Protein 6HXT (pdb70)

Structure (mmCIF, N/CA/C/O backbone):
data_6HXT
#
_entry.id   6HXT
#
_cell.length_a   36.877
_cell.length_b   68.222
_cell.length_c   180.728
_cell.angle_alpha   90.00
_cell.angle_beta   90.00
_cell.angle_gamma   90.00
#
_symmetry.space_group_name_H-M   'P 2 21 21'
#
loop_
_entity.id
_entity.type
_entity.pdbx_description
1 polymer 'Coiled-coil domain-containing protein 61'
2 water water
#
loop_
_atom_site.group_PDB
_atom_site.id
_atom_site.type_symbol
_atom_site.label_atom_id
_atom_site.label_alt_id
_atom_site.label_comp_id
_atom_site.label_asym_id
_atom_site.label_entity_id
_atom_site.label_seq_id
_atom_site.pdbx_PDB_ins_code
_atom_site.Cartn_x
_atom_site.Cartn_y
_atom_site.Cartn_z
_atom_site.occupancy
_atom_site.B_iso_or_equiv
_atom_site.auth_seq_id
_atom_site.auth_comp_id
_atom_site.auth_asym_id
_atom_site.auth_atom_id
_atom_site.pdbx_PDB_model_num
ATOM 1 N N . GLY A 1 8 ? 5.224 28.406 89.932 1.00 112.00 6 GLY A N 1
ATOM 2 C CA . GLY A 1 8 ? 5.007 27.491 88.826 1.00 112.20 6 GLY A CA 1
ATOM 3 C C . GLY A 1 8 ? 6.290 26.866 88.315 1.00 103.35 6 GLY A C 1
ATOM 4 O O . GLY A 1 8 ? 7.382 27.329 88.639 1.00 115.28 6 GLY A O 1
ATOM 5 N N . LEU A 1 9 ? 6.161 25.806 87.519 1.00 82.04 7 LEU A N 1
ATOM 6 C CA . LEU A 1 9 ? 7.301 25.107 86.943 1.00 69.19 7 LEU A CA 1
ATOM 7 C C . LEU A 1 9 ? 7.244 25.194 85.425 1.00 67.07 7 LEU A C 1
ATOM 8 O O . LEU A 1 9 ? 6.176 25.029 84.825 1.00 64.23 7 LEU A O 1
ATOM 13 N N . GLN A 1 10 ? 8.394 25.464 84.807 1.00 64.77 8 GLN A N 1
ATOM 14 C CA . GLN A 1 10 ? 8.482 25.615 83.359 1.00 63.67 8 GLN A CA 1
ATOM 15 C C . GLN A 1 10 ? 9.752 24.935 82.874 1.00 66.78 8 GLN A C 1
ATOM 16 O O . GLN A 1 10 ? 10.852 25.294 83.307 1.00 69.20 8 GLN A O 1
ATOM 18 N N . VAL A 1 11 ? 9.602 23.959 81.978 1.00 62.23 9 VAL A N 1
ATOM 19 C CA . VAL A 1 11 ? 10.727 23.192 81.456 1.00 62.91 9 VAL A CA 1
ATOM 20 C C . VAL A 1 11 ? 10.551 23.028 79.953 1.00 64.71 9 VAL A C 1
ATOM 21 O O . VAL A 1 11 ? 9.433 23.055 79.432 1.00 64.92 9 VAL A O 1
ATOM 25 N N . ASP A 1 12 ? 11.671 22.873 79.254 1.00 66.08 10 ASP A N 1
ATOM 26 C CA . ASP A 1 12 ? 11.666 22.469 77.855 1.00 62.75 10 ASP A CA 1
ATOM 27 C C . ASP A 1 12 ? 11.714 20.949 77.765 1.00 61.42 10 ASP A C 1
ATOM 28 O O . ASP A 1 12 ? 12.555 20.309 78.406 1.00 63.47 10 ASP A O 1
ATOM 33 N N . TYR A 1 13 ? 10.816 20.377 76.964 1.00 57.95 11 TYR A N 1
ATOM 34 C CA . TYR A 1 13 ? 10.670 18.932 76.870 1.00 56.50 11 TYR A CA 1
ATOM 35 C C . TYR A 1 13 ? 10.483 18.545 75.410 1.00 54.02 11 TYR A C 1
ATOM 36 O O . TYR A 1 13 ? 9.733 19.198 74.678 1.00 57.83 11 TYR A O 1
ATOM 45 N N . VAL A 1 14 ? 11.176 17.489 74.991 1.00 50.39 12 VAL A N 1
ATOM 46 C CA . VAL A 1 14 ? 11.217 17.068 73.594 1.00 52.51 12 VAL A CA 1
ATOM 47 C C . VAL A 1 14 ? 10.181 15.974 73.369 1.00 54.75 12 VAL A C 1
ATOM 48 O O . VAL A 1 14 ? 10.249 14.904 73.987 1.00 54.34 12 VAL A O 1
ATOM 52 N N . PHE A 1 15 ? 9.222 16.240 72.483 1.00 52.42 13 PHE A N 1
ATOM 53 C CA . PHE A 1 15 ? 8.203 15.272 72.088 1.00 52.42 13 PHE A CA 1
ATOM 54 C C . PHE A 1 15 ? 8.396 14.953 70.611 1.00 56.84 13 PHE A C 1
ATOM 55 O O . PHE A 1 15 ? 8.152 15.808 69.751 1.00 57.27 13 PHE A O 1
ATOM 63 N N . ARG A 1 16 ? 8.809 13.719 70.322 1.00 55.23 14 ARG A N 1
ATOM 64 C CA . ARG A 1 16 ? 9.050 13.255 68.955 1.00 50.71 14 ARG A CA 1
ATOM 65 C C . ARG A 1 16 ? 9.989 14.195 68.198 1.00 54.54 14 ARG A C 1
ATOM 66 O O . ARG A 1 16 ? 9.735 14.592 67.058 1.00 57.39 14 ARG A O 1
ATOM 74 N N . GLY A 1 17 ? 11.096 14.553 68.852 1.00 55.49 15 GLY A N 1
ATOM 75 C CA . GLY A 1 17 ? 12.133 15.352 68.239 1.00 55.83 15 GLY A CA 1
ATOM 76 C C . GLY A 1 17 ? 11.971 16.850 68.387 1.00 56.35 15 GLY A C 1
ATOM 77 O O . GLY A 1 17 ? 12.939 17.587 68.171 1.00 60.14 15 GLY A O 1
ATOM 78 N N . VAL A 1 18 ? 10.780 17.320 68.745 1.00 54.57 16 VAL A N 1
ATOM 79 C CA . VAL A 1 18 ? 10.467 18.743 68.794 1.00 60.40 16 VAL A CA 1
ATOM 80 C C . VAL A 1 18 ? 10.480 19.208 70.242 1.00 65.19 16 VAL A C 1
ATOM 81 O O . VAL A 1 18 ? 9.710 18.709 71.072 1.00 66.52 16 VAL A O 1
ATOM 85 N N . GLU A 1 19 ? 11.356 20.163 70.546 1.00 67.59 17 GLU A N 1
ATOM 86 C CA . GLU A 1 19 ? 11.391 20.747 71.879 1.00 63.28 17 GLU A CA 1
ATOM 87 C C . GLU A 1 19 ? 10.141 21.583 72.111 1.00 58.34 17 GLU A C 1
ATOM 88 O O . GLU A 1 19 ? 9.815 22.469 71.315 1.00 58.95 17 GLU A O 1
ATOM 94 N N . HIS A 1 20 ? 9.430 21.289 73.194 1.00 52.21 18 HIS A N 1
ATOM 95 C CA . HIS A 1 20 ? 8.246 22.037 73.578 1.00 54.97 18 HIS A CA 1
ATOM 96 C C . HIS A 1 20 ? 8.490 22.743 74.905 1.00 54.75 18 HIS A C 1
ATOM 97 O O . HIS A 1 20 ? 9.305 22.311 75.722 1.00 56.90 18 HIS A O 1
ATOM 104 N N . ALA A 1 21 ? 7.755 23.829 75.120 1.00 54.32 19 ALA A N 1
ATOM 105 C CA . ALA A 1 21 ? 7.706 24.491 76.416 1.00 59.60 19 ALA A CA 1
ATOM 106 C C . ALA A 1 21 ? 6.497 23.980 77.184 1.00 65.22 19 ALA A C 1
ATOM 107 O O . ALA A 1 21 ? 5.368 24.053 76.690 1.00 68.97 19 ALA A O 1
ATOM 109 N N . VAL A 1 22 ? 6.735 23.468 78.389 1.00 61.69 20 VAL A N 1
ATOM 110 C CA . VAL A 1 22 ? 5.678 22.918 79.228 1.00 59.18 20 VAL A CA 1
ATOM 111 C C . VAL A 1 22 ? 5.607 23.727 80.516 1.00 62.24 20 VAL A C 1
ATOM 112 O O . VAL A 1 22 ? 6.640 24.024 81.127 1.00 60.15 20 VAL A O 1
ATOM 116 N N . ARG A 1 23 ? 4.388 24.097 80.909 1.00 62.53 21 ARG A N 1
ATOM 117 C CA . ARG A 1 23 ? 4.126 24.814 82.150 1.00 62.28 21 ARG A CA 1
ATOM 118 C C . ARG A 1 23 ? 3.102 24.033 82.961 1.00 65.68 21 ARG A C 1
ATOM 119 O O . ARG A 1 23 ? 2.039 23.681 82.441 1.00 66.52 21 ARG A O 1
ATOM 127 N N . VAL A 1 24 ? 3.411 23.773 84.228 1.00 62.80 22 VAL A N 1
ATOM 128 C CA . VAL A 1 24 ? 2.475 23.130 85.142 1.00 62.02 22 VAL A CA 1
ATOM 129 C C . VAL A 1 24 ? 2.199 24.060 86.312 1.00 65.60 22 VAL A C 1
ATOM 130 O O . VAL A 1 24 ? 3.109 24.720 86.827 1.00 62.04 22 VAL A O 1
ATOM 142 N N . VAL A 1 26 ? 0.024 23.826 89.971 1.00 68.91 24 VAL A N 1
ATOM 143 C CA . VAL A 1 26 ? -0.783 23.132 90.965 1.00 68.69 24 VAL A CA 1
ATOM 144 C C . VAL A 1 26 ? -1.121 24.135 92.058 1.00 74.91 24 VAL A C 1
ATOM 145 O O . VAL A 1 26 ? -0.226 24.645 92.744 1.00 78.33 24 VAL A O 1
ATOM 149 N N . SER A 1 27 ? -2.410 24.421 92.213 1.00 77.85 25 SER A N 1
ATOM 150 C CA . SER A 1 27 ? -2.891 25.388 93.195 1.00 83.56 25 SER A CA 1
ATOM 151 C C . SER A 1 27 ? -4.100 24.779 93.890 1.00 86.28 25 SER A C 1
ATOM 152 O O . SER A 1 27 ? -5.157 24.621 93.273 1.00 86.68 25 SER A O 1
ATOM 155 N N . GLY A 1 28 ? -3.956 24.463 95.168 1.00 84.94 26 GLY A N 1
ATOM 156 C CA . GLY A 1 28 ? -5.027 23.784 95.877 1.00 86.79 26 GLY A CA 1
ATOM 157 C C . GLY A 1 28 ? -5.271 22.403 95.299 1.00 85.30 26 GLY A C 1
ATOM 158 O O . GLY A 1 28 ? -4.398 21.528 95.337 1.00 84.97 26 GLY A O 1
ATOM 159 N N . GLN A 1 29 ? -6.469 22.190 94.749 1.00 89.58 27 GLN A N 1
ATOM 160 C CA . GLN A 1 29 ? -6.865 20.892 94.214 1.00 86.53 27 GLN A CA 1
ATOM 161 C C . GLN A 1 29 ? -7.121 20.936 92.708 1.00 86.40 27 GLN A C 1
ATOM 162 O O . GLN A 1 29 ? -7.968 20.196 92.199 1.00 91.79 27 GLN A O 1
ATOM 164 N N . VAL A 1 30 ? -6.413 21.798 91.978 1.00 79.39 28 VAL A N 1
ATOM 165 C CA . VAL A 1 30 ? -6.576 21.911 90.532 1.00 78.95 28 VAL A CA 1
ATOM 166 C C . VAL A 1 30 ? -5.202 21.919 89.872 1.00 77.08 28 VAL A C 1
ATOM 167 O O . VAL A 1 30 ? -4.264 22.554 90.368 1.00 79.47 28 VAL A O 1
ATOM 171 N N . 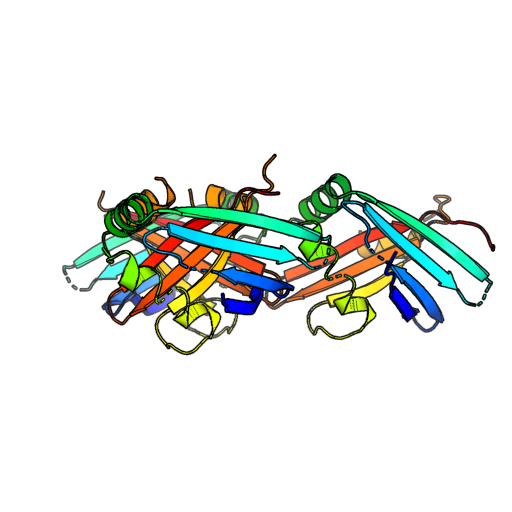LEU A 1 31 ? -5.084 21.206 88.756 1.00 69.29 29 LEU A N 1
ATOM 172 C CA . LEU A 1 31 ? -3.844 21.107 87.999 1.00 68.00 29 LEU A CA 1
ATOM 173 C C . LEU A 1 31 ? -4.004 21.794 86.650 1.00 66.82 29 LEU A C 1
ATOM 174 O O . LEU A 1 31 ? -4.892 21.450 85.870 1.00 65.68 29 LEU A O 1
ATOM 179 N N . GLU A 1 32 ? -3.121 22.737 86.370 1.00 67.45 30 GLU A N 1
ATOM 180 C CA . GLU A 1 32 ? -3.097 23.480 85.120 1.00 68.84 30 GLU A CA 1
ATOM 181 C C . GLU A 1 32 ? -1.871 23.065 84.318 1.00 61.03 30 GLU A C 1
ATOM 182 O O . GLU A 1 32 ? -0.784 22.881 84.872 1.00 56.15 30 GLU A O 1
ATOM 188 N N . LEU A 1 33 ? -2.102 22.777 83.041 1.00 63.97 31 LEU A N 1
ATOM 189 C CA . LEU A 1 33 ? -0.999 22.322 82.166 1.00 62.67 31 LEU A CA 1
ATOM 190 C C . LEU A 1 33 ? -1.033 23.056 80.829 1.00 64.78 31 LEU A C 1
ATOM 191 O O . LEU A 1 33 ? -2.113 23.227 80.274 1.00 65.88 31 LEU A O 1
ATOM 196 N N . GLU A 1 34 ? 0.140 23.439 80.342 1.00 64.76 32 GLU A N 1
ATOM 197 C CA . GLU A 1 34 ? 0.269 24.097 79.049 1.00 61.71 32 GLU A CA 1
ATOM 198 C C . GLU A 1 34 ? 1.464 23.543 78.286 1.00 66.23 32 GLU A C 1
ATOM 199 O O . GLU A 1 34 ? 2.575 23.495 78.823 1.00 66.98 32 GLU A O 1
ATOM 201 N N . VAL A 1 35 ? 1.235 23.155 77.031 1.00 61.40 33 VAL A N 1
ATOM 202 C CA . VAL A 1 35 ? 2.291 22.735 76.116 1.00 57.95 33 VAL A CA 1
ATOM 203 C C . VAL A 1 35 ? 2.312 23.708 74.946 1.00 61.41 33 VAL A C 1
ATOM 204 O O . VAL A 1 35 ? 1.261 24.008 74.367 1.00 60.91 33 VAL A O 1
ATOM 208 N N . GLU A 1 36 ? 3.501 24.194 74.593 1.00 66.80 34 GLU A N 1
ATOM 209 C CA . GLU A 1 36 ? 3.616 25.213 73.557 1.00 74.43 34 GLU A CA 1
ATOM 210 C C . GLU A 1 36 ? 4.750 24.899 72.593 1.00 70.33 34 GLU A C 1
ATOM 211 O O . GLU A 1 36 ? 5.868 24.601 73.022 1.00 69.67 34 GLU A O 1
ATOM 217 N N . ASP A 1 37 ? 4.452 24.950 71.295 1.00 67.30 35 ASP A N 1
ATOM 218 C CA . ASP A 1 37 ? 5.476 24.934 70.254 1.00 69.27 35 ASP A CA 1
ATOM 219 C C . ASP A 1 37 ? 5.811 26.387 69.930 1.00 70.63 35 ASP A C 1
ATOM 220 O O . ASP A 1 37 ? 5.009 27.092 69.310 1.00 72.47 35 ASP A O 1
ATOM 225 N N . ARG A 1 38 ? 6.997 26.832 70.351 1.00 71.14 36 ARG A N 1
ATOM 226 C CA . ARG A 1 38 ? 7.370 28.236 70.203 1.00 76.81 36 ARG A CA 1
ATOM 227 C C . ARG A 1 38 ? 7.503 28.657 68.743 1.00 76.85 36 ARG A C 1
ATOM 228 O O . ARG A 1 38 ? 7.232 29.817 68.411 1.00 76.79 36 ARG A O 1
ATOM 244 N N . THR A 1 40 ? 5.739 27.804 66.082 1.00 76.30 38 THR A N 1
ATOM 245 C CA . THR A 1 40 ? 4.441 28.061 65.474 1.00 76.24 38 THR A CA 1
ATOM 246 C C . THR A 1 40 ? 3.469 28.765 66.411 1.00 72.39 38 THR A C 1
ATOM 247 O O . THR A 1 40 ? 2.343 29.063 65.998 1.00 76.11 38 THR A O 1
ATOM 251 N N . ALA A 1 41 ? 3.864 29.013 67.663 1.00 69.89 39 ALA A N 1
ATOM 252 C CA . ALA A 1 41 ? 3.017 29.623 68.689 1.00 71.81 39 ALA A CA 1
ATOM 253 C C . ALA A 1 41 ? 1.792 28.774 69.013 1.00 70.95 39 ALA A C 1
ATOM 254 O O . ALA A 1 41 ? 0.835 29.265 69.622 1.00 76.11 39 ALA A O 1
ATOM 256 N N . ASP A 1 42 ? 1.799 27.501 68.625 1.00 63.92 40 ASP A N 1
ATOM 257 C CA . ASP A 1 42 ? 0.707 26.609 68.987 1.00 68.29 40 ASP A CA 1
ATOM 258 C C . ASP A 1 42 ? 0.743 26.325 70.482 1.00 64.40 40 ASP A C 1
ATOM 259 O O . ASP A 1 42 ? 1.806 26.076 71.056 1.00 56.80 40 ASP A O 1
ATOM 264 N N . GLN A 1 43 ? -0.425 26.372 71.117 1.00 63.76 41 GLN A N 1
ATOM 265 C CA . GLN A 1 43 ? -0.546 26.077 72.536 1.00 62.92 41 GLN A CA 1
ATOM 266 C C . GLN A 1 43 ? -1.690 25.105 72.766 1.00 63.21 41 GLN A C 1
ATOM 267 O O . GLN A 1 43 ? -2.748 25.218 72.140 1.00 66.23 41 GLN A O 1
ATOM 273 N N . TRP A 1 44 ? -1.460 24.141 73.652 1.00 58.78 42 TRP A N 1
ATOM 274 C CA . TRP A 1 44 ? -2.487 23.223 74.122 1.00 59.45 42 TRP A CA 1
ATOM 275 C C . TRP A 1 44 ? -2.563 23.328 75.638 1.00 62.78 42 TRP A C 1
ATOM 276 O O . TRP A 1 44 ? -1.542 23.203 76.323 1.00 60.72 42 TRP A O 1
ATOM 287 N N . ARG A 1 45 ? -3.751 23.608 76.151 1.00 67.27 43 ARG A N 1
ATOM 288 C CA . ARG A 1 45 ? -3.874 23.842 77.603 1.00 73.67 43 ARG A CA 1
ATOM 289 C C . ARG A 1 45 ? -5.001 22.994 78.180 1.00 73.01 43 ARG A C 1
ATOM 290 O O . ARG A 1 45 ? -6.012 22.839 77.520 1.00 73.72 43 ARG A O 1
ATOM 298 N N . GLY A 1 46 ? -4.788 22.466 79.380 1.00 70.86 44 GLY A N 1
ATOM 299 C CA . GLY A 1 46 ? -5.752 21.658 80.101 1.00 71.06 44 GLY A CA 1
ATOM 300 C C . GLY A 1 46 ? -5.885 22.035 81.564 1.00 76.81 44 GLY A C 1
ATOM 301 O O . GLY A 1 46 ? -4.896 22.406 82.205 1.00 72.76 44 GLY A O 1
ATOM 302 N N . GLU A 1 47 ? -7.100 21.950 82.105 1.00 77.83 45 GLU A N 1
ATOM 303 C CA . GLU A 1 47 ? -7.365 22.211 83.515 1.00 74.87 45 GLU A CA 1
ATOM 304 C C . GLU A 1 47 ? -8.041 20.992 84.124 1.00 71.44 45 GLU A C 1
ATOM 305 O O . GLU A 1 47 ? -9.070 20.532 83.616 1.00 73.39 45 GLU A O 1
ATOM 311 N N . PHE A 1 48 ? -7.467 20.471 85.209 1.00 71.89 46 PHE A N 1
ATOM 312 C CA . PHE A 1 48 ? -7.946 19.234 85.812 1.00 70.84 46 PHE A CA 1
ATOM 313 C C . PHE A 1 48 ? -8.007 19.395 87.323 1.00 71.39 46 PHE A C 1
ATOM 314 O O . PHE A 1 48 ? -7.022 19.800 87.946 1.00 70.79 46 PHE A O 1
ATOM 322 N N . ASP A 1 49 ? -9.157 19.071 87.907 1.00 73.92 47 ASP A N 1
ATOM 323 C CA . ASP A 1 49 ? -9.321 19.061 89.352 1.00 77.55 47 ASP A CA 1
ATOM 324 C C . ASP A 1 49 ? -9.035 17.669 89.916 1.00 71.86 47 ASP A C 1
ATOM 325 O O . ASP A 1 49 ? -8.936 16.679 89.186 1.00 66.33 47 ASP A O 1
ATOM 330 N N . ALA A 1 50 ? -8.871 17.615 91.241 1.00 76.03 48 ALA A N 1
ATOM 331 C CA . ALA A 1 50 ? -8.498 16.369 91.906 1.00 73.91 48 ALA A CA 1
ATOM 332 C C . ALA A 1 50 ? -9.496 15.252 91.618 1.00 70.38 48 ALA A C 1
ATOM 333 O O . ALA A 1 50 ? -9.104 14.091 91.445 1.00 62.61 48 ALA A O 1
ATOM 335 N N . GLY A 1 51 ? -10.790 15.581 91.578 1.00 75.21 49 GLY A N 1
ATOM 336 C CA . GLY A 1 51 ? -11.789 14.574 91.259 1.00 76.41 49 GLY A CA 1
ATOM 337 C C . GLY A 1 51 ? -11.593 13.956 89.887 1.00 79.46 49 GLY A C 1
ATOM 338 O O . GLY A 1 51 ? -11.685 12.736 89.726 1.00 85.01 49 GLY A O 1
ATOM 339 N N . PHE A 1 52 ? -11.326 14.791 88.880 1.00 77.20 50 PHE A N 1
ATOM 340 C CA . PHE A 1 52 ? -11.107 14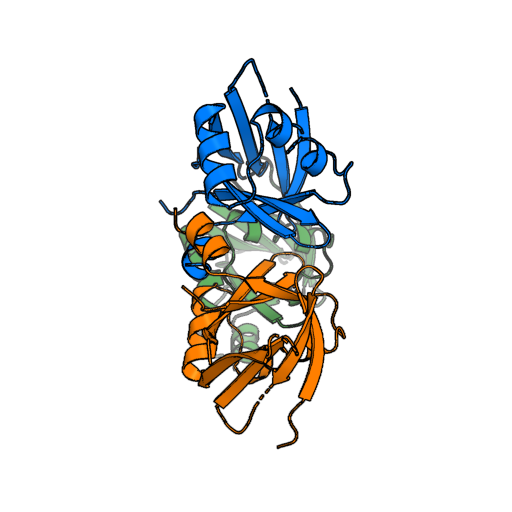.289 87.525 1.00 74.94 50 PHE A CA 1
ATOM 341 C C . PHE A 1 52 ? -9.882 13.383 87.460 1.00 70.41 50 PHE A C 1
ATOM 342 O O . PHE A 1 52 ? -9.918 12.313 86.841 1.00 72.89 50 PHE A O 1
ATOM 350 N N . ILE A 1 53 ? -8.776 13.817 88.071 1.00 66.88 51 ILE A N 1
ATOM 351 C CA . ILE A 1 53 ? -7.535 13.047 88.029 1.00 63.81 51 ILE A CA 1
ATOM 352 C C . ILE A 1 53 ? -7.74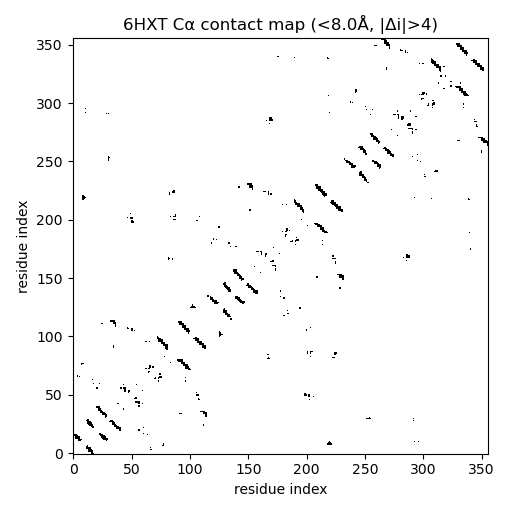2 11.667 88.639 1.00 66.45 51 ILE A C 1
ATOM 353 O O . ILE A 1 53 ? -7.276 10.656 88.100 1.00 66.41 51 ILE A O 1
ATOM 358 N N . GLU A 1 54 ? -8.446 11.605 89.770 1.00 65.05 52 GLU A N 1
ATOM 359 C CA . GLU A 1 54 ? -8.626 10.335 90.464 1.00 63.33 52 GLU A CA 1
ATOM 360 C C . GLU A 1 54 ? -9.555 9.404 89.691 1.00 65.12 52 GLU A C 1
ATOM 361 O O . GLU A 1 54 ? -9.343 8.185 89.676 1.00 60.21 52 GLU A O 1
ATOM 367 N N . ASP A 1 55 ? -10.599 9.951 89.056 1.00 72.36 53 ASP A N 1
ATOM 368 C CA . ASP A 1 55 ? -11.391 9.149 88.125 1.00 77.60 53 ASP A CA 1
ATOM 369 C C . ASP A 1 55 ? -10.520 8.606 86.998 1.00 75.26 53 ASP A C 1
ATOM 370 O O . ASP A 1 55 ? -10.696 7.462 86.558 1.00 75.37 53 ASP A O 1
ATOM 375 N N . LEU A 1 56 ? -9.588 9.424 86.504 1.00 73.98 54 LEU A N 1
ATOM 376 C CA . LEU A 1 56 ? -8.708 9.003 85.420 1.00 73.59 54 LEU A CA 1
ATOM 377 C C . LEU A 1 56 ? -7.797 7.859 85.855 1.00 71.55 54 LEU A C 1
ATOM 378 O O . LEU A 1 56 ? -7.731 6.816 85.194 1.00 71.30 54 LEU A O 1
ATOM 383 N N . THR A 1 57 ? -7.066 8.049 86.958 1.00 67.83 55 THR A N 1
ATOM 384 C CA . THR A 1 57 ? -6.137 7.022 87.422 1.00 62.90 55 THR A CA 1
ATOM 385 C C . THR A 1 57 ? -6.863 5.745 87.827 1.00 62.70 55 THR A C 1
ATOM 386 O O . THR A 1 57 ? -6.344 4.639 87.630 1.00 60.13 55 THR A O 1
ATOM 390 N N . HIS A 1 58 ? -8.057 5.876 88.411 1.00 66.04 56 HIS A N 1
ATOM 391 C CA . HIS A 1 58 ? -8.823 4.695 88.795 1.00 68.05 56 HIS A CA 1
ATOM 392 C C . HIS A 1 58 ? -9.213 3.879 87.566 1.00 63.97 56 HIS A C 1
ATOM 393 O O . HIS A 1 58 ? -9.228 2.643 87.610 1.00 61.68 56 HIS A O 1
ATOM 400 N N . LYS A 1 59 ? -9.539 4.558 86.460 1.00 63.29 57 LYS A N 1
ATOM 401 C CA . LYS A 1 59 ? -9.981 3.870 85.250 1.00 62.23 57 LYS A CA 1
ATOM 402 C C . LYS A 1 59 ? -8.874 3.020 84.637 1.00 57.86 57 LYS A C 1
ATOM 403 O O . LYS A 1 59 ? -9.162 2.033 83.950 1.00 56.84 57 LYS A O 1
ATOM 405 N N . THR A 1 60 ? -7.611 3.382 84.865 1.00 53.69 58 THR A N 1
ATOM 406 C CA . THR A 1 60 ? -6.498 2.576 84.382 1.00 54.06 58 THR A CA 1
ATOM 407 C C . THR A 1 60 ? -6.269 1.320 85.213 1.00 57.77 58 THR A C 1
ATOM 408 O O . THR A 1 60 ? -5.428 0.495 84.839 1.00 61.59 58 THR A O 1
ATOM 412 N N . GLY A 1 61 ? -6.991 1.152 86.318 1.00 66.11 59 GLY A N 1
ATOM 413 C CA . GLY A 1 61 ? -6.740 0.050 87.222 1.00 67.22 59 GLY A CA 1
ATOM 414 C C . GLY A 1 61 ? -5.536 0.232 88.115 1.00 69.29 59 GLY A C 1
ATOM 415 O O . GLY A 1 61 ? -5.185 -0.696 88.853 1.00 71.35 59 GLY A O 1
ATOM 416 N N . ASN A 1 62 ? -4.896 1.403 88.076 1.00 66.44 60 ASN A N 1
ATOM 417 C CA . ASN A 1 62 ? -3.697 1.700 88.864 1.00 62.90 60 ASN A CA 1
ATOM 418 C C . ASN A 1 62 ? -3.910 3.072 89.506 1.00 63.98 60 ASN A C 1
ATOM 419 O O . ASN A 1 62 ? -3.368 4.080 89.046 1.00 63.49 60 ASN A O 1
ATOM 424 N N . PHE A 1 63 ? -4.711 3.097 90.570 1.00 64.64 61 PHE A N 1
ATOM 425 C CA . PHE A 1 63 ? -5.168 4.347 91.164 1.00 62.55 61 PHE A CA 1
ATOM 426 C C . PHE A 1 63 ? -4.013 5.151 91.757 1.00 58.36 61 PHE A C 1
ATOM 427 O O . PHE A 1 63 ? -3.025 4.601 92.250 1.00 61.00 61 PHE A O 1
ATOM 435 N N . LYS A 1 64 ? -4.154 6.474 91.700 1.00 50.96 62 LYS A N 1
ATOM 436 C CA . LYS A 1 64 ? -3.213 7.410 92.298 1.00 52.78 62 LYS A CA 1
ATOM 437 C C . LYS A 1 64 ? -3.976 8.573 92.910 1.00 58.13 62 LYS A C 1
ATOM 438 O O . LYS A 1 64 ? -4.919 9.089 92.306 1.00 57.97 62 LYS A O 1
ATOM 444 N N . GLN A 1 65 ? -3.570 8.978 94.111 1.00 61.63 63 GLN A N 1
ATOM 445 C CA . GLN A 1 65 ? -4.104 10.200 94.696 1.00 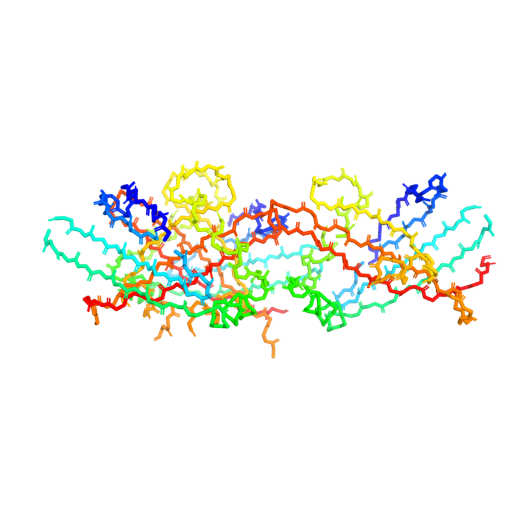61.61 63 GLN A CA 1
ATOM 446 C C . GLN A 1 65 ? -3.689 11.405 93.855 1.00 60.89 63 GLN A C 1
ATOM 447 O O . GLN A 1 65 ? -2.665 11.386 93.166 1.00 56.04 63 GLN A O 1
ATOM 453 N N . PHE A 1 66 ? -4.519 12.452 93.892 1.00 64.79 64 PHE A N 1
ATOM 454 C CA . PHE A 1 66 ? -4.264 13.637 93.074 1.00 62.51 64 PHE A CA 1
ATOM 455 C C . PHE A 1 66 ? -2.893 14.236 93.359 1.00 67.02 64 PHE A C 1
ATOM 456 O O . PHE A 1 66 ? -2.160 14.595 92.430 1.00 70.05 64 PHE A O 1
ATOM 464 N N . ASN A 1 67 ? -2.527 14.354 94.637 1.00 68.93 65 ASN A N 1
ATOM 465 C CA . ASN A 1 67 ? -1.235 14.943 94.969 1.00 68.11 65 ASN A CA 1
ATOM 466 C C . ASN A 1 67 ? -0.085 14.041 94.539 1.00 67.20 65 ASN A C 1
ATOM 467 O O . ASN A 1 67 ? 0.983 14.540 94.167 1.00 72.66 65 ASN A O 1
ATOM 472 N N . ILE A 1 68 ? -0.281 12.721 94.582 1.00 61.19 66 ILE A N 1
ATOM 473 C CA . ILE A 1 68 ? 0.751 11.805 94.107 1.00 59.44 66 ILE A CA 1
ATOM 474 C C . ILE A 1 68 ? 0.889 11.899 92.592 1.00 59.65 66 ILE A C 1
ATOM 475 O O . ILE A 1 68 ? 2.004 11.919 92.056 1.00 44.98 66 ILE A O 1
ATOM 480 N N . PHE A 1 69 ? -0.240 11.945 91.878 1.00 57.84 67 PHE A N 1
ATOM 481 C CA . PHE A 1 69 ? -0.213 12.090 90.424 1.00 55.88 67 PHE A CA 1
ATOM 482 C C . PHE A 1 69 ? 0.543 13.346 90.011 1.00 55.77 67 PHE A C 1
ATOM 483 O O . PHE A 1 69 ? 1.363 13.317 89.086 1.00 54.42 67 PHE A O 1
ATOM 491 N N . CYS A 1 70 ? 0.265 14.466 90.682 1.00 58.18 68 CYS A N 1
ATOM 492 C CA . CYS A 1 70 ? 0.943 15.718 90.360 1.00 58.11 68 CYS A CA 1
ATOM 493 C C . CYS A 1 70 ? 2.450 15.610 90.576 1.00 57.90 68 CYS A C 1
ATOM 494 O O . CYS A 1 70 ? 3.235 16.158 89.794 1.00 60.61 68 CYS A O 1
ATOM 497 N N . HIS A 1 71 ? 2.876 14.923 91.641 1.00 54.62 69 HIS A N 1
ATOM 498 C CA . HIS A 1 71 ? 4.308 14.744 91.871 1.00 55.35 69 HIS A CA 1
ATOM 499 C C . HIS A 1 71 ? 4.947 13.880 90.791 1.00 52.71 69 HIS A C 1
ATOM 500 O O . HIS A 1 71 ? 6.053 14.181 90.328 1.00 50.83 69 HIS A O 1
ATOM 515 N N . LEU A 1 73 ? 3.916 13.636 87.798 1.00 53.22 71 LEU A N 1
ATOM 516 C CA . LEU A 1 73 ? 3.941 14.515 86.635 1.00 56.59 71 LEU A CA 1
ATOM 517 C C . LEU A 1 73 ? 5.151 15.440 86.665 1.00 62.11 71 LEU A C 1
ATOM 518 O O . LEU A 1 73 ? 5.816 15.638 85.641 1.00 68.68 71 LEU A O 1
ATOM 523 N N . GLU A 1 74 ? 5.447 16.023 87.829 1.00 59.49 72 GLU A N 1
ATOM 524 C CA . GLU A 1 74 ? 6.611 16.898 87.936 1.00 63.81 72 GLU A CA 1
ATOM 525 C C . GLU A 1 74 ? 7.911 16.114 87.806 1.00 64.92 72 GLU A C 1
ATOM 526 O O . GLU A 1 74 ? 8.871 16.592 87.190 1.00 65.09 72 GLU A O 1
ATOM 532 N N . SER A 1 75 ? 7.967 14.912 88.388 1.00 62.96 73 SER A N 1
ATOM 533 C CA . SER A 1 75 ? 9.178 14.100 88.296 1.00 57.96 73 SER A CA 1
ATOM 534 C C . SER A 1 75 ? 9.474 13.709 86.855 1.00 56.58 73 SER A C 1
ATOM 535 O O . SER A 1 75 ? 10.638 13.682 86.437 1.00 60.45 73 SER A O 1
ATOM 538 N N . ALA A 1 76 ? 8.432 13.405 86.079 1.00 48.83 74 ALA A N 1
ATOM 539 C CA . ALA A 1 76 ? 8.619 13.134 84.659 1.00 52.85 74 ALA A CA 1
ATOM 540 C C . ALA A 1 76 ? 9.135 14.368 83.930 1.00 53.51 74 ALA A C 1
ATOM 541 O O . ALA A 1 76 ? 10.009 14.267 83.061 1.00 50.33 74 ALA A O 1
ATOM 543 N N . LEU A 1 77 ? 8.599 15.542 84.271 1.00 57.04 75 LEU A N 1
ATOM 544 C CA . LEU A 1 77 ? 8.981 16.769 83.579 1.00 58.64 75 LEU A CA 1
ATOM 545 C C . LEU A 1 77 ? 10.431 17.139 83.858 1.00 63.01 75 LEU A C 1
ATOM 546 O O . LEU A 1 77 ? 11.171 17.513 82.940 1.00 59.22 75 LEU A O 1
ATOM 551 N N . THR A 1 78 ? 10.856 17.046 85.117 1.00 64.14 76 THR A N 1
ATOM 552 C CA . THR A 1 78 ? 12.236 17.340 85.476 1.00 61.78 76 THR A CA 1
ATOM 553 C C . THR A 1 78 ? 13.161 16.147 85.270 1.00 60.34 76 THR A C 1
ATOM 554 O O . THR A 1 78 ? 14.370 16.281 85.484 1.00 64.42 76 THR A O 1
ATOM 558 N N . GLN A 1 79 ? 12.621 14.997 84.855 1.00 64.40 77 GLN A N 1
ATOM 559 C CA . GLN A 1 79 ? 13.411 13.799 84.561 1.00 67.83 77 GLN A CA 1
ATOM 560 C C . GLN A 1 79 ? 14.226 13.353 85.774 1.00 63.31 77 GLN A C 1
ATOM 561 O O . GLN A 1 79 ? 15.375 12.924 85.651 1.00 61.77 77 GLN A O 1
ATOM 567 N N . SER A 1 80 ? 13.624 13.453 86.958 1.00 63.10 78 SER A N 1
ATOM 568 C CA . SER A 1 80 ? 14.286 13.113 88.212 1.00 70.48 78 SER A CA 1
ATOM 569 C C . SER A 1 80 ? 13.808 11.787 88.792 1.00 73.24 78 SER A C 1
ATOM 570 O O . SER A 1 80 ? 14.065 11.509 89.967 1.00 76.87 78 SER A O 1
ATOM 573 N N . SER A 1 81 ? 13.125 10.965 88.001 1.00 77.35 79 SER A N 1
ATOM 574 C CA . SER A 1 81 ? 12.577 9.698 88.462 1.00 78.91 79 SER A CA 1
ATOM 575 C C . SER A 1 81 ? 12.649 8.669 87.345 1.00 74.35 79 SER A C 1
ATOM 576 O O . SER A 1 81 ? 12.390 8.985 86.182 1.00 75.35 79 SER A O 1
ATOM 579 N N . GLU A 1 82 ? 13.004 7.436 87.709 1.00 70.61 80 GLU A N 1
ATOM 580 C CA . GLU A 1 82 ? 13.291 6.399 86.725 1.00 69.29 80 GLU A CA 1
ATOM 581 C C . GLU A 1 82 ? 12.057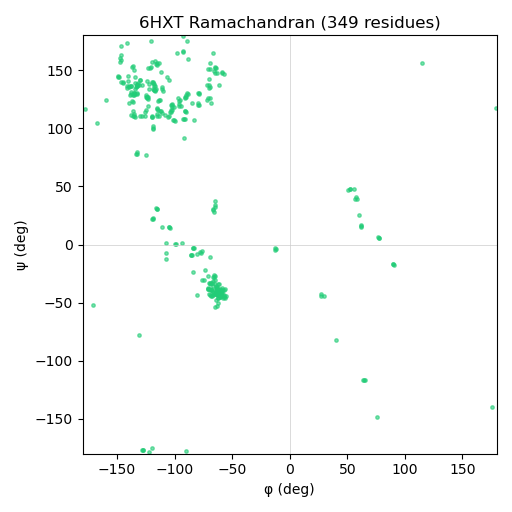 5.648 86.239 1.00 65.85 80 GLU A C 1
ATOM 582 O O . GLU A 1 82 ? 12.170 4.869 85.287 1.00 71.93 80 GLU A O 1
ATOM 584 N N . SER A 1 83 ? 10.890 5.847 86.852 1.00 58.72 81 SER A N 1
ATOM 585 C CA . SER A 1 83 ? 9.711 5.071 86.496 1.00 52.29 81 SER A CA 1
ATOM 586 C C . SER A 1 83 ? 8.661 5.857 85.721 1.00 49.24 81 SER A C 1
ATOM 587 O O . SER A 1 83 ? 7.749 5.243 85.156 1.00 54.70 81 SER A O 1
ATOM 590 N N . VAL A 1 84 ? 8.769 7.181 85.656 1.00 48.42 82 VAL A N 1
ATOM 591 C CA . VAL A 1 84 ? 7.765 8.022 85.017 1.00 52.61 82 VAL A CA 1
ATOM 592 C C . VAL A 1 84 ? 8.400 8.763 83.847 1.00 54.65 82 VAL A C 1
ATOM 593 O O . VAL A 1 84 ? 9.529 9.256 83.949 1.00 58.76 82 VAL A O 1
ATOM 597 N N . THR A 1 85 ? 7.672 8.834 82.733 1.00 50.38 83 THR A N 1
ATOM 598 C CA . THR A 1 85 ? 8.145 9.512 81.533 1.00 49.47 83 THR A CA 1
ATOM 599 C C . THR A 1 85 ? 6.945 10.129 80.825 1.00 50.55 83 THR A C 1
ATOM 600 O O . THR A 1 85 ? 5.792 9.871 81.178 1.00 50.95 83 THR A O 1
ATOM 604 N N . LEU A 1 86 ? 7.222 10.947 79.810 1.00 51.84 84 LEU A N 1
ATOM 605 C CA . LEU A 1 86 ? 6.175 11.668 79.101 1.00 54.47 84 LEU A CA 1
ATOM 606 C C . LEU A 1 86 ? 6.195 11.367 77.608 1.00 57.24 84 LEU A C 1
ATOM 607 O O . LEU A 1 86 ? 7.240 11.063 77.024 1.00 54.33 84 LEU A O 1
ATOM 612 N N . ASP A 1 87 ? 5.014 11.470 77.003 1.00 58.23 85 ASP A N 1
ATOM 613 C CA . ASP A 1 87 ? 4.864 11.493 75.557 1.00 53.24 85 ASP A CA 1
ATOM 614 C C . ASP A 1 87 ? 3.682 12.389 75.222 1.00 56.20 85 ASP A C 1
ATOM 615 O O . ASP A 1 87 ? 2.809 12.635 76.058 1.00 60.60 85 ASP A O 1
ATOM 620 N N . LEU A 1 88 ? 3.663 12.875 73.985 1.00 54.98 86 LEU A N 1
ATOM 621 C CA . LEU A 1 88 ? 2.617 13.765 73.502 1.00 50.05 86 LEU A CA 1
ATOM 622 C C . LEU A 1 88 ? 2.024 13.148 72.247 1.00 56.05 86 LEU A C 1
ATOM 623 O O . LEU A 1 88 ? 2.721 12.990 71.239 1.00 53.79 86 LEU A O 1
ATOM 628 N N . LEU A 1 89 ? 0.747 12.793 72.309 1.00 57.77 87 LEU A N 1
ATOM 629 C CA . LEU A 1 89 ? 0.080 12.090 71.226 1.00 57.58 87 LEU A CA 1
ATOM 630 C C . LEU A 1 89 ? -0.867 13.037 70.508 1.00 65.12 87 LEU A C 1
ATOM 631 O O . LEU A 1 89 ? -1.487 13.907 71.129 1.00 64.07 87 LEU A O 1
ATOM 636 N N . THR A 1 90 ? -0.969 12.860 69.196 1.00 62.58 88 THR A N 1
ATOM 637 C CA . THR A 1 90 ? -1.948 13.553 68.381 1.00 63.23 88 THR A CA 1
ATOM 638 C C . THR A 1 90 ? -3.225 12.722 68.303 1.00 63.08 88 THR A C 1
ATOM 639 O O . THR A 1 90 ? -3.341 11.654 68.910 1.00 57.86 88 THR A O 1
ATOM 643 N N . TYR A 1 91 ? -4.202 13.215 67.541 1.00 78.82 89 TYR A N 1
ATOM 644 C CA . TYR A 1 91 ? -5.436 12.462 67.365 1.00 86.32 89 TYR A CA 1
ATOM 645 C C . TYR A 1 91 ? -5.246 11.256 66.455 1.00 83.17 89 TYR A C 1
ATOM 646 O O . TYR A 1 91 ? -6.042 10.314 66.518 1.00 82.96 89 TYR A O 1
ATOM 655 N N . THR A 1 92 ? -4.211 11.267 65.613 1.00 74.36 90 THR A N 1
ATOM 656 C CA . THR A 1 92 ? -3.897 10.095 64.805 1.00 75.98 90 THR A CA 1
ATOM 657 C C . THR A 1 92 ? -3.472 8.923 65.681 1.00 76.43 90 THR A C 1
ATOM 658 O O . THR A 1 92 ? -3.886 7.783 65.445 1.00 78.59 90 THR A O 1
ATOM 662 N N . ASP A 1 93 ? -2.652 9.189 66.699 1.00 76.63 91 ASP A N 1
ATOM 663 C CA . ASP A 1 93 ? -2.130 8.120 67.542 1.00 75.55 91 ASP A CA 1
ATOM 664 C C . ASP A 1 93 ? -3.226 7.450 68.362 1.00 74.20 91 ASP A C 1
ATOM 665 O O . ASP A 1 93 ? -3.138 6.250 68.645 1.00 71.41 91 ASP A O 1
ATOM 670 N N . LEU A 1 94 ? -4.261 8.197 68.750 1.00 80.73 92 LEU A N 1
ATOM 671 C CA . LEU A 1 94 ? -5.292 7.638 69.618 1.00 86.85 92 LEU A CA 1
ATOM 672 C C . LEU A 1 94 ? -6.298 6.796 68.842 1.00 90.86 92 LEU A C 1
ATOM 673 O O . LEU A 1 94 ? -6.674 5.710 69.294 1.00 92.59 92 LEU A O 1
ATOM 678 N N . GLU A 1 95 ? -6.750 7.276 67.681 1.00 95.38 93 GLU A N 1
ATOM 679 C CA . GLU A 1 95 ? -7.689 6.489 66.889 1.00 97.41 93 GLU A CA 1
ATOM 680 C C . GLU A 1 95 ? -7.045 5.213 66.363 1.00 94.04 93 GLU A C 1
ATOM 681 O O . GLU A 1 95 ? -7.741 4.216 66.141 1.00 93.62 93 GLU A O 1
ATOM 687 N N . SER A 1 96 ? -5.726 5.223 66.157 1.00 89.73 94 SER A N 1
ATOM 688 C CA . SER A 1 96 ? -5.026 3.983 65.838 1.00 88.70 94 SER A CA 1
ATOM 689 C C . SER A 1 96 ? -4.963 3.069 67.055 1.00 89.82 94 SER A C 1
ATOM 690 O O . SER A 1 96 ? -5.088 1.846 66.929 1.00 89.59 94 SER A O 1
ATOM 693 N N . LEU A 1 97 ? -4.767 3.646 68.243 1.00 90.67 95 LEU A N 1
ATOM 694 C CA . LEU A 1 97 ? -4.809 2.881 69.483 1.00 91.91 95 LEU A CA 1
ATOM 695 C C . LEU A 1 97 ? -6.209 2.392 69.830 1.00 93.13 95 LEU A C 1
ATOM 696 O O . LEU A 1 97 ? -6.349 1.579 70.750 1.00 90.48 95 LEU A O 1
ATOM 701 N N . ARG A 1 98 ? -7.238 2.867 69.136 1.00 98.81 96 ARG A N 1
ATOM 702 C CA . ARG A 1 98 ? -8.608 2.462 69.430 1.00 102.49 96 ARG A CA 1
ATOM 703 C C . ARG A 1 98 ? -9.345 2.052 68.159 1.00 105.85 96 ARG A C 1
ATOM 704 O O . ARG A 1 98 ? -10.136 2.820 67.612 1.00 108.37 96 ARG A O 1
ATOM 712 N N . LEU A 1 116 ? -11.808 19.836 63.533 1.00 109.35 114 LEU A N 1
ATOM 713 C CA . LEU A 1 116 ? -10.687 20.327 64.326 1.00 110.57 114 LEU A CA 1
ATOM 714 C C . LEU A 1 116 ? -9.497 19.378 64.231 1.00 111.76 114 LEU A C 1
ATOM 715 O O . LEU A 1 116 ? -8.577 19.604 63.445 1.00 113.42 114 LEU A O 1
ATOM 717 N N . ASN A 1 117 ? -9.526 18.320 65.043 1.00 107.31 115 ASN A N 1
ATOM 718 C CA . ASN A 1 117 ? -8.475 17.301 65.070 1.00 100.13 115 ASN A CA 1
ATOM 719 C C . ASN A 1 117 ? -7.112 17.889 65.434 1.00 95.21 115 ASN A C 1
ATOM 720 O O . ASN A 1 117 ? -6.072 17.333 65.075 1.00 92.59 115 ASN A O 1
ATOM 722 N N . SER A 1 118 ? -7.102 19.015 66.147 1.00 95.08 116 SER A N 1
ATOM 723 C CA . SER A 1 118 ? -5.867 19.658 66.577 1.00 89.83 116 SER A CA 1
ATOM 724 C C . SER A 1 118 ? -5.502 19.339 68.020 1.00 86.89 116 SER A C 1
ATOM 725 O O . SER A 1 118 ? -4.485 19.838 68.512 1.00 85.96 116 SER A O 1
ATOM 728 N N . LYS A 1 119 ? -6.303 18.530 68.709 1.00 82.97 117 LYS A N 1
ATOM 729 C CA . LYS A 1 119 ? -6.071 18.268 70.122 1.00 79.42 117 LYS A CA 1
ATOM 730 C C . LYS A 1 119 ? -4.812 17.429 70.318 1.00 75.21 117 LYS A C 1
ATOM 731 O O . LYS A 1 119 ? -4.429 16.631 69.458 1.00 80.81 117 LYS A O 1
ATOM 737 N N . ARG A 1 120 ? -4.170 17.613 71.469 1.00 70.52 118 ARG A N 1
ATOM 738 C CA . ARG A 1 120 ? -3.062 16.774 71.896 1.00 66.31 118 ARG A CA 1
ATOM 739 C C . ARG A 1 120 ? -3.405 16.084 73.210 1.00 63.83 118 ARG A C 1
ATOM 740 O O . ARG A 1 120 ? -4.259 16.544 73.974 1.00 64.17 118 ARG A O 1
ATOM 748 N N . TYR A 1 121 ? -2.724 14.969 73.465 1.00 58.76 119 TYR A N 1
ATOM 749 C CA . TYR A 1 121 ? -2.922 14.184 74.680 1.00 57.23 119 TYR A CA 1
ATOM 750 C C . TYR A 1 121 ? -1.560 13.959 75.324 1.00 57.96 119 TYR A C 1
ATOM 751 O O . TYR A 1 121 ? -0.733 13.219 74.783 1.00 58.38 119 TYR A O 1
ATOM 760 N N . LEU A 1 122 ? -1.323 14.586 76.475 1.00 58.83 120 LEU A N 1
ATOM 761 C CA . LEU A 1 122 ? -0.094 14.335 77.217 1.00 56.32 120 LEU A CA 1
ATOM 762 C C . LEU A 1 122 ? -0.236 13.031 77.989 1.00 52.11 120 LEU A C 1
ATOM 763 O O . LEU A 1 122 ? -1.122 12.898 78.840 1.00 51.94 120 LEU A O 1
ATOM 768 N N . ILE A 1 123 ? 0.640 12.076 77.701 1.00 52.50 121 ILE A N 1
ATOM 769 C CA . ILE A 1 123 ? 0.601 10.757 78.316 1.00 54.70 121 ILE A CA 1
ATOM 770 C C . ILE A 1 123 ? 1.678 10.693 79.389 1.00 55.63 121 ILE A C 1
ATOM 771 O O . ILE A 1 123 ? 2.866 10.879 79.099 1.00 56.74 121 ILE A O 1
ATOM 776 N N . LEU A 1 124 ? 1.263 10.448 80.630 1.00 52.76 122 LEU A N 1
ATOM 777 C CA . LEU A 1 124 ? 2.185 10.119 81.708 1.00 51.89 122 LEU A CA 1
ATOM 778 C C . LEU A 1 124 ? 2.339 8.603 81.758 1.00 51.35 122 LEU A C 1
ATOM 779 O O . LEU A 1 124 ? 1.383 7.889 82.081 1.00 54.48 122 LEU A O 1
ATOM 784 N N . ILE A 1 125 ? 3.540 8.117 81.465 1.00 47.99 123 ILE A N 1
ATOM 785 C CA . ILE A 1 125 ? 3.808 6.690 81.331 1.00 49.85 123 ILE A CA 1
ATOM 786 C C . ILE A 1 125 ? 4.515 6.222 82.595 1.00 52.90 123 ILE A C 1
ATOM 787 O O . ILE A 1 125 ? 5.637 6.652 82.887 1.00 56.15 123 ILE A O 1
ATOM 792 N N . TYR A 1 126 ? 3.856 5.341 83.337 1.00 48.54 124 TYR A N 1
ATOM 793 C CA . TYR A 1 126 ? 4.335 4.829 84.616 1.00 49.48 124 TYR A CA 1
ATOM 794 C C . TYR A 1 126 ? 4.824 3.405 84.381 1.00 49.68 124 TYR A C 1
ATOM 795 O O . TYR A 1 126 ? 4.021 2.503 84.120 1.00 48.50 124 TYR A O 1
ATOM 804 N N . SER A 1 127 ? 6.138 3.204 84.463 1.00 50.56 125 SER A N 1
ATOM 805 C CA . SER A 1 127 ? 6.761 1.924 84.139 1.00 53.02 125 SER A CA 1
ATOM 806 C C . SER A 1 127 ? 7.481 1.387 85.368 1.00 53.01 125 SER A C 1
ATOM 807 O O . SER A 1 127 ? 8.517 1.926 85.773 1.00 54.71 125 SER A O 1
ATOM 810 N N . VAL A 1 128 ? 6.934 0.324 85.951 1.00 46.17 126 VAL A N 1
ATOM 811 C CA . VAL A 1 128 ? 7.532 -0.375 87.075 1.00 50.79 126 VAL A CA 1
ATOM 812 C C . VAL A 1 128 ? 7.601 -1.862 86.736 1.00 53.74 126 VAL A C 1
ATOM 813 O O . VAL A 1 128 ? 7.261 -2.281 85.630 1.00 66.00 126 VAL A O 1
ATOM 817 N N . GLU A 1 129 ? 8.073 -2.658 87.700 1.00 53.43 127 GLU A N 1
ATOM 818 C CA . GLU A 1 129 ? 8.449 -4.041 87.411 1.00 56.35 127 GLU A CA 1
ATOM 819 C C . GLU A 1 129 ? 7.276 -4.860 86.880 1.00 60.35 127 GLU A C 1
ATOM 820 O O . GLU A 1 129 ? 7.438 -5.642 85.936 1.00 67.37 127 GLU A O 1
ATOM 826 N N . PHE A 1 130 ? 6.089 -4.699 87.465 1.00 52.87 128 PHE A N 1
ATOM 827 C CA . PHE A 1 130 ? 4.930 -5.487 87.058 1.00 50.81 128 PHE A CA 1
ATOM 828 C C . PHE A 1 130 ? 3.787 -4.626 86.532 1.00 49.65 128 PHE A C 1
ATOM 829 O O . PHE A 1 130 ? 2.634 -5.072 86.525 1.00 43.47 128 PHE A O 1
ATOM 837 N N . ASP A 1 131 ? 4.076 -3.407 86.083 1.00 55.44 129 ASP A N 1
ATOM 838 C CA . ASP A 1 131 ? 3.044 -2.546 85.525 1.00 55.62 129 ASP A CA 1
ATOM 839 C C . ASP A 1 131 ? 3.644 -1.636 84.467 1.00 54.43 129 ASP A C 1
ATOM 840 O O . ASP A 1 131 ? 4.796 -1.208 84.583 1.00 54.48 129 ASP A O 1
ATOM 845 N N . ARG A 1 132 ? 2.855 -1.357 83.435 1.00 57.83 130 ARG A N 1
ATOM 846 C CA . ARG A 1 132 ? 3.097 -0.230 82.539 1.00 53.38 130 ARG A CA 1
ATOM 847 C C . ARG A 1 132 ? 1.750 0.440 82.317 1.00 47.72 130 ARG A C 1
ATOM 848 O O . ARG A 1 132 ? 0.876 -0.122 81.650 1.00 45.70 130 ARG A O 1
ATOM 856 N N . ILE A 1 133 ? 1.589 1.641 82.858 1.00 48.34 131 ILE A N 1
ATOM 857 C CA . ILE A 1 133 ? 0.309 2.333 82.878 1.00 49.09 131 ILE A CA 1
ATOM 858 C C . ILE A 1 133 ? 0.453 3.635 82.104 1.00 51.50 131 ILE A C 1
ATOM 859 O O . ILE A 1 133 ? 1.481 4.313 82.196 1.00 49.24 131 ILE A O 1
ATOM 864 N N . HIS A 1 134 ? -0.576 3.969 81.330 1.00 56.35 132 HIS A N 1
ATOM 865 C CA . HIS A 1 134 ? -0.617 5.204 80.560 1.00 54.96 132 HIS A CA 1
ATOM 866 C C . HIS A 1 134 ? -1.735 6.081 81.108 1.00 56.93 132 HIS A C 1
ATOM 867 O O . HIS A 1 134 ? -2.910 5.707 81.042 1.00 64.32 132 HIS A O 1
ATOM 874 N N . TYR A 1 135 ? -1.367 7.242 81.652 1.00 52.97 133 TYR A N 1
ATOM 875 C CA . TYR A 1 135 ? -2.351 8.187 82.159 1.00 55.16 133 TYR A CA 1
ATOM 876 C C . TYR A 1 135 ? -2.547 9.298 81.138 1.00 60.04 133 TYR A C 1
ATOM 877 O O . TYR A 1 135 ? -1.663 10.158 80.998 1.00 67.19 133 TYR A O 1
ATOM 886 N N . PRO A 1 136 ? -3.670 9.334 80.416 1.00 56.72 134 PRO A N 1
ATOM 887 C CA . PRO A 1 136 ? -3.840 10.341 79.358 1.00 56.14 134 PRO A CA 1
ATOM 888 C C . PRO A 1 136 ? -4.493 11.634 79.826 1.00 61.27 134 PRO A C 1
ATOM 889 O O . PRO A 1 136 ? -5.579 11.611 80.411 1.00 64.20 134 PRO A O 1
ATOM 893 N N . LEU A 1 137 ? -3.846 12.770 79.557 1.00 57.98 135 LEU A N 1
ATOM 894 C CA . LEU A 1 137 ? -4.401 14.082 79.874 1.00 58.26 135 LEU A CA 1
ATOM 895 C C . LEU A 1 137 ? -4.743 14.816 78.586 1.00 60.63 135 LEU A C 1
ATOM 896 O O . LEU A 1 137 ? -3.833 15.144 77.810 1.00 60.35 135 LEU A O 1
ATOM 901 N N . PRO A 1 138 ? -6.019 15.097 78.317 1.00 57.08 136 PRO A N 1
ATOM 902 C CA . PRO A 1 138 ? -6.388 15.778 77.066 1.00 54.38 136 PRO A CA 1
ATOM 903 C C . PRO A 1 138 ? -6.144 17.278 77.157 1.00 57.98 136 PRO A C 1
ATOM 904 O O . PRO A 1 138 ? -6.563 17.932 78.116 1.00 61.42 136 PRO A O 1
ATOM 908 N N . LEU A 1 139 ? -5.462 17.822 76.152 1.00 63.53 137 LEU A N 1
ATOM 909 C CA . LEU A 1 139 ? -5.159 19.252 76.083 1.00 65.00 137 LEU A CA 1
ATOM 910 C C . LEU A 1 139 ? -5.794 19.859 74.838 1.00 65.78 137 LEU A C 1
ATOM 911 O O . LEU A 1 139 ? -5.255 19.708 73.728 1.00 67.28 137 LEU A O 1
ATOM 916 N N . PRO A 1 140 ? -6.938 20.537 74.965 1.00 64.74 138 PRO A N 1
ATOM 917 C CA . PRO A 1 140 ? -7.528 21.215 73.802 1.00 66.47 138 PRO A CA 1
ATOM 918 C C . PRO A 1 140 ? -6.588 22.248 73.196 1.00 68.21 138 PRO A C 1
ATOM 919 O O . PRO A 1 140 ? -5.797 22.889 73.891 1.00 69.93 138 PRO A O 1
ATOM 923 N N . TYR A 1 141 ? -6.686 22.400 71.876 1.00 69.73 139 TYR A N 1
ATOM 924 C CA . TYR A 1 141 ? -5.891 23.392 71.165 1.00 64.32 139 TYR A CA 1
ATOM 925 C C . TYR A 1 141 ? -6.371 24.800 71.498 1.00 61.14 139 TYR A C 1
ATOM 926 O O . TYR A 1 141 ? -7.572 25.047 71.642 1.00 59.11 139 TYR A O 1
ATOM 935 N N . GLN A 1 142 ? -5.426 25.728 71.615 1.00 61.55 140 GLN A N 1
ATOM 936 C CA . GLN A 1 142 ? -5.752 27.113 71.940 1.00 66.92 140 GLN A CA 1
ATOM 937 C C . GLN A 1 142 ? -5.692 28.005 70.704 1.00 72.07 140 GLN A C 1
ATOM 938 O O . GLN A 1 142 ? -5.004 27.691 69.733 1.00 73.93 140 GLN A O 1
ATOM 944 N N . PRO B 1 6 ? 8.182 -23.095 56.627 1.00 115.03 4 PRO 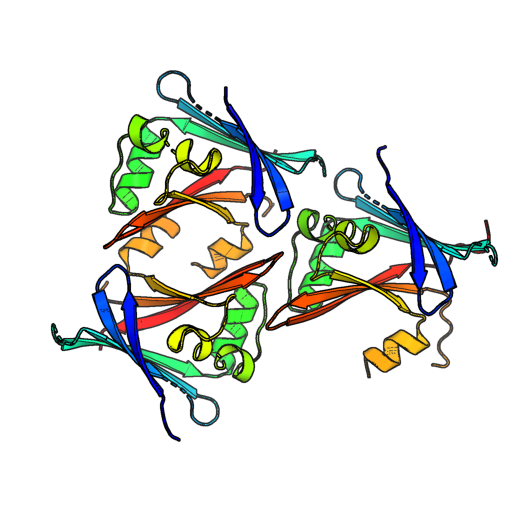B N 1
ATOM 945 C CA . PRO B 1 6 ? 9.248 -22.169 57.024 1.00 118.92 4 PRO B CA 1
ATOM 946 C C . PRO B 1 6 ? 9.657 -22.350 58.480 1.00 127.28 4 PRO B C 1
ATOM 947 O O . PRO B 1 6 ? 8.875 -22.865 59.280 1.00 127.77 4 PRO B O 1
ATOM 951 N N . ALA B 1 7 ? 10.872 -21.928 58.817 1.00 140.90 5 ALA B N 1
ATOM 952 C CA . ALA B 1 7 ? 11.366 -22.029 60.185 1.00 142.85 5 ALA B CA 1
ATOM 953 C C . ALA B 1 7 ? 10.855 -20.839 60.986 1.00 141.99 5 ALA B C 1
ATOM 954 O O . ALA B 1 7 ? 11.313 -19.708 60.793 1.00 151.59 5 ALA B O 1
ATOM 956 N N . GLY B 1 8 ? 9.902 -21.087 61.877 1.00 125.74 6 GLY B N 1
ATOM 957 C CA . GLY B 1 8 ? 9.452 -20.053 62.781 1.00 111.28 6 GLY B CA 1
ATOM 958 C C . GLY B 1 8 ? 10.540 -19.654 63.761 1.00 98.46 6 GLY B C 1
ATOM 959 O O . GLY B 1 8 ? 11.550 -20.336 63.943 1.00 98.69 6 GLY B O 1
ATOM 960 N N . LEU B 1 9 ? 10.320 -18.515 64.408 1.00 87.89 7 LEU B N 1
ATOM 961 C CA . LEU B 1 9 ? 11.249 -17.980 65.391 1.00 78.41 7 LEU B CA 1
ATOM 962 C C . LEU B 1 9 ? 10.542 -17.937 66.739 1.00 73.26 7 LEU B C 1
ATOM 963 O O . LEU B 1 9 ? 9.387 -17.509 66.831 1.00 65.83 7 LEU B O 1
ATOM 968 N N . GLN B 1 10 ? 11.248 -18.360 67.787 1.00 78.17 8 GLN B N 1
ATOM 969 C CA . GLN B 1 10 ? 10.664 -18.510 69.116 1.00 78.92 8 GLN B CA 1
ATOM 970 C C . GLN B 1 10 ? 11.626 -17.958 70.155 1.00 75.52 8 GLN B C 1
ATOM 971 O O . GLN B 1 10 ? 12.782 -18.384 70.220 1.00 73.90 8 GLN B O 1
ATOM 977 N N . VAL B 1 11 ? 11.153 -16.999 70.952 1.00 72.10 9 VAL B N 1
ATOM 978 C CA . VAL B 1 11 ? 11.973 -16.312 71.942 1.00 68.56 9 VAL B CA 1
ATOM 979 C C . VAL B 1 11 ? 11.190 -16.190 73.244 1.00 69.41 9 VAL B C 1
ATOM 980 O O . VAL B 1 11 ? 9.955 -16.188 73.253 1.00 67.44 9 VAL B O 1
ATOM 984 N N . ASP B 1 12 ? 11.923 -16.110 74.353 1.00 74.03 10 ASP B N 1
ATOM 985 C CA . ASP B 1 12 ? 11.352 -15.721 75.634 1.00 77.43 10 ASP B CA 1
ATOM 986 C C . ASP B 1 12 ? 11.414 -14.203 75.745 1.00 76.07 10 ASP B C 1
ATOM 987 O O . ASP B 1 12 ? 12.469 -13.602 75.519 1.00 79.64 10 ASP B O 1
ATOM 992 N N . TYR B 1 13 ? 10.288 -13.585 76.092 1.00 67.62 11 TYR B N 1
ATOM 993 C CA . TYR B 1 13 ? 10.201 -12.133 76.116 1.00 61.65 11 TYR B CA 1
ATOM 994 C C . TYR B 1 13 ? 9.434 -11.705 77.355 1.00 59.97 11 TYR B C 1
ATOM 995 O O . TYR B 1 13 ? 8.401 -12.292 77.691 1.00 63.19 11 TYR B O 1
ATOM 1004 N N . VAL B 1 14 ? 9.945 -10.678 78.026 1.00 58.17 12 VAL B N 1
ATOM 1005 C CA . VAL B 1 14 ? 9.425 -10.238 79.315 1.00 60.49 12 VAL B CA 1
ATOM 1006 C C . VAL B 1 14 ? 8.418 -9.123 79.080 1.00 62.04 12 VAL B C 1
ATOM 1007 O O . VAL B 1 14 ? 8.756 -8.075 78.515 1.00 59.85 12 VAL B O 1
ATOM 1011 N N . PHE B 1 15 ? 7.175 -9.359 79.496 1.00 59.96 13 PHE B N 1
ATOM 1012 C CA . PHE B 1 15 ? 6.105 -8.369 79.432 1.00 57.53 13 PHE B CA 1
ATOM 1013 C C . PHE B 1 15 ? 5.688 -8.037 80.858 1.00 62.23 13 PHE B C 1
ATOM 1014 O O . PHE B 1 15 ? 5.082 -8.872 81.542 1.00 59.63 13 PHE B O 1
ATOM 1022 N N . ARG B 1 16 ? 6.004 -6.819 81.295 1.00 62.81 14 ARG B N 1
ATOM 1023 C CA . ARG B 1 16 ? 5.641 -6.328 82.623 1.00 58.51 14 ARG B CA 1
ATOM 1024 C C . ARG B 1 16 ? 6.072 -7.297 83.724 1.00 56.36 14 ARG B C 1
ATOM 1025 O O . ARG B 1 16 ? 5.304 -7.648 84.622 1.00 52.82 14 ARG B O 1
ATOM 1033 N N . GLY B 1 17 ? 7.328 -7.737 83.641 1.00 65.15 15 GLY B N 1
ATOM 1034 C CA . GLY B 1 17 ? 7.932 -8.577 84.651 1.00 72.58 15 GLY B CA 1
ATOM 1035 C C . GLY B 1 17 ? 7.766 -10.065 84.434 1.00 73.41 15 GLY B C 1
ATOM 1036 O O . GLY B 1 17 ? 8.502 -10.851 85.041 1.00 77.39 15 GLY B O 1
ATOM 1037 N N . VAL B 1 18 ? 6.830 -10.474 83.585 1.00 66.92 16 VAL B N 1
ATOM 1038 C CA . VAL B 1 18 ? 6.499 -11.879 83.380 1.00 66.26 16 VAL B CA 1
ATOM 1039 C C . VAL B 1 18 ? 7.140 -12.346 82.080 1.00 67.11 16 VAL B C 1
ATOM 1040 O O . VAL B 1 18 ? 6.834 -11.817 81.005 1.00 66.63 16 VAL B O 1
ATOM 1044 N N . GLU B 1 19 ? 8.036 -13.326 82.175 1.00 67.18 17 GLU B N 1
ATOM 1045 C CA . GLU B 1 19 ? 8.641 -13.900 80.981 1.00 67.41 17 GLU B CA 1
ATOM 1046 C C . GLU B 1 19 ? 7.604 -14.724 80.231 1.00 67.46 17 GLU B C 1
ATOM 1047 O O . GLU B 1 19 ? 7.002 -15.644 80.793 1.00 69.58 17 GLU B O 1
ATOM 1053 N N . HIS B 1 20 ? 7.418 -14.419 78.953 1.00 61.21 18 HIS B N 1
ATOM 1054 C CA . HIS B 1 20 ? 6.473 -15.130 78.109 1.00 60.53 18 HIS B CA 1
ATOM 1055 C C . HIS B 1 20 ? 7.210 -15.893 77.020 1.00 59.81 18 HIS B C 1
ATOM 1056 O O . HIS B 1 20 ? 8.340 -15.563 76.654 1.00 62.05 18 HIS B O 1
ATOM 1063 N N . ALA B 1 21 ? 6.558 -16.931 76.509 1.00 56.80 19 ALA B N 1
ATOM 1064 C CA . ALA B 1 21 ? 7.016 -17.600 75.300 1.00 57.50 19 ALA B CA 1
ATOM 1065 C C . ALA B 1 21 ? 6.256 -17.018 74.117 1.00 54.37 19 ALA B C 1
ATOM 1066 O O . ALA B 1 21 ? 5.020 -17.053 74.087 1.00 53.65 19 ALA B O 1
ATOM 1068 N N . VAL B 1 22 ? 6.993 -16.506 73.137 1.00 56.06 20 VAL B N 1
ATOM 1069 C CA . VAL B 1 22 ? 6.418 -15.888 71.949 1.00 61.61 20 VAL B CA 1
ATOM 1070 C C . VAL B 1 22 ? 6.843 -16.694 70.730 1.00 63.04 20 VAL B C 1
ATOM 1071 O O . VAL B 1 22 ? 8.023 -17.034 70.585 1.00 61.10 20 VAL B O 1
ATOM 1075 N N . ARG B 1 23 ? 5.888 -16.995 69.856 1.00 64.35 21 ARG B N 1
ATOM 1076 C CA . ARG B 1 23 ? 6.153 -17.711 68.617 1.00 65.40 21 ARG B CA 1
ATOM 1077 C C . ARG B 1 23 ? 5.672 -16.865 67.449 1.00 69.39 21 ARG B C 1
ATOM 1078 O O . ARG B 1 23 ? 4.521 -16.418 67.437 1.00 72.39 21 ARG B O 1
ATOM 1086 N N . VAL B 1 24 ? 6.553 -16.637 66.478 1.00 67.39 22 VAL B N 1
ATOM 1087 C CA . VAL B 1 24 ? 6.208 -15.923 65.257 1.00 73.01 22 VAL B CA 1
ATOM 1088 C C . VAL B 1 24 ? 6.468 -16.827 64.062 1.00 79.11 22 VAL B C 1
ATOM 1089 O O . VAL B 1 24 ? 7.494 -17.513 63.993 1.00 79.53 22 VAL B O 1
ATOM 1101 N N . VAL B 1 26 ? 5.854 -16.618 59.738 1.00 69.69 24 VAL B N 1
ATOM 1102 C CA . VAL B 1 26 ? 5.435 -15.909 58.534 1.00 76.10 24 VAL B CA 1
ATOM 1103 C C . VAL B 1 26 ? 5.658 -16.832 57.343 1.00 82.39 24 VAL B C 1
ATOM 1104 O O . VAL B 1 26 ? 6.795 -17.237 57.066 1.00 84.96 24 VAL B O 1
ATOM 1108 N N . SER B 1 27 ? 4.572 -17.179 56.655 1.00 82.98 25 SER B N 1
ATOM 1109 C CA . SER B 1 27 ? 4.617 -18.094 55.518 1.00 83.25 25 SER B CA 1
ATOM 1110 C C . SER B 1 27 ? 3.751 -17.512 54.409 1.00 81.26 25 SER B C 1
ATOM 1111 O O . SER B 1 27 ? 2.528 -17.408 54.560 1.00 79.79 25 SER B O 1
ATOM 1114 N N . GLY B 1 28 ? 4.380 -17.147 53.298 1.00 74.66 26 GLY B N 1
ATOM 1115 C CA . GLY B 1 28 ? 3.661 -16.499 52.211 1.00 72.07 26 GLY B CA 1
ATOM 1116 C C . GLY B 1 28 ? 3.142 -15.135 52.624 1.00 69.93 26 GLY B C 1
ATOM 1117 O O . GLY B 1 28 ? 3.913 -14.218 52.931 1.00 69.99 26 GLY B O 1
ATOM 1118 N N . GLN B 1 29 ? 1.818 -14.984 52.643 1.00 71.83 27 GLN B N 1
ATOM 1119 C CA . GLN B 1 29 ? 1.175 -13.713 52.953 1.00 74.43 27 GLN B CA 1
ATOM 1120 C C . GLN B 1 29 ? 0.367 -13.770 54.246 1.00 78.70 27 GLN B C 1
ATOM 1121 O O . GLN B 1 29 ? -0.636 -13.068 54.386 1.00 82.38 27 GLN B O 1
ATOM 1123 N N . VAL B 1 30 ? 0.788 -14.600 55.197 1.00 75.86 28 VAL B N 1
ATOM 1124 C CA . VAL B 1 30 ? 0.108 -14.741 56.478 1.00 75.78 28 VAL B CA 1
ATOM 1125 C C . VAL B 1 30 ? 1.148 -14.683 57.588 1.00 70.51 28 VAL B C 1
ATOM 1126 O O . VAL B 1 30 ? 2.225 -15.276 57.472 1.00 69.25 28 VAL B O 1
ATOM 1130 N N . LEU B 1 31 ? 0.833 -13.949 58.653 1.00 69.16 29 LEU B N 1
ATOM 1131 C CA . LEU B 1 31 ? 1.692 -13.841 59.827 1.00 63.20 29 LEU B CA 1
ATOM 1132 C C . LEU B 1 31 ? 0.979 -14.472 61.014 1.00 59.98 29 LEU B C 1
ATOM 1133 O O . LEU B 1 31 ? -0.143 -14.075 61.347 1.00 56.69 29 LEU B O 1
ATOM 1138 N N . GLU B 1 32 ? 1.626 -15.446 61.649 1.00 67.82 30 GLU B N 1
ATOM 1139 C CA . GLU B 1 32 ? 1.074 -16.109 62.821 1.00 73.85 30 GLU B CA 1
ATOM 1140 C C . GLU B 1 32 ? 1.882 -15.737 64.056 1.00 67.48 30 GLU B C 1
ATOM 1141 O O . GLU B 1 32 ? 3.116 -15.766 64.037 1.00 67.20 30 GLU B O 1
ATOM 1147 N N . LEU B 1 33 ? 1.175 -15.402 65.132 1.00 64.97 31 LEU B N 1
ATOM 1148 C CA . LEU B 1 33 ? 1.795 -14.871 66.336 1.00 68.30 31 LEU B CA 1
ATOM 1149 C C . LEU B 1 33 ? 1.138 -15.502 67.552 1.00 69.56 31 LEU B C 1
ATOM 1150 O O . LEU B 1 33 ? -0.091 -15.512 67.659 1.00 73.10 31 LEU B O 1
ATOM 1155 N N . GLU B 1 34 ? 1.955 -16.035 68.458 1.00 67.71 32 GLU B N 1
ATOM 1156 C CA . GLU B 1 34 ? 1.476 -16.678 69.675 1.00 67.09 32 GLU B CA 1
ATOM 1157 C C . GLU B 1 34 ? 2.299 -16.219 70.869 1.00 67.86 32 GLU B C 1
ATOM 1158 O O . GLU B 1 34 ? 3.532 -16.235 70.816 1.00 70.96 32 GLU B O 1
ATOM 1164 N N . VAL B 1 35 ? 1.618 -15.805 71.936 1.00 61.28 33 VAL B N 1
ATOM 1165 C CA . VAL B 1 35 ? 2.246 -15.496 73.216 1.00 60.52 33 VAL B CA 1
ATOM 1166 C C . VAL B 1 35 ? 1.702 -16.476 74.247 1.00 62.05 33 VAL B C 1
ATOM 1167 O O . VAL B 1 35 ? 0.486 -16.688 74.324 1.00 65.68 33 VAL B O 1
ATOM 1171 N N . GLU B 1 36 ? 2.595 -17.068 75.040 1.00 61.19 34 GLU B N 1
ATOM 1172 C CA . GLU B 1 36 ? 2.209 -18.099 75.996 1.00 64.13 34 GLU B CA 1
ATOM 1173 C C . GLU B 1 36 ? 2.850 -17.848 77.351 1.00 66.21 34 GLU B C 1
ATOM 1174 O O . GLU B 1 36 ? 4.064 -17.635 77.443 1.00 65.92 34 GLU B O 1
ATOM 1180 N N . ASP B 1 37 ? 2.027 -17.878 78.396 1.00 67.42 35 ASP B N 1
ATOM 1181 C CA . ASP B 1 37 ? 2.499 -17.922 79.775 1.00 66.37 35 ASP B CA 1
ATOM 1182 C C . ASP B 1 37 ? 2.586 -19.394 80.168 1.00 65.42 35 ASP B C 1
ATOM 1183 O O . ASP B 1 37 ? 1.560 -20.056 80.350 1.00 63.19 35 ASP B O 1
ATOM 1188 N N . ARG B 1 38 ? 3.813 -19.907 80.292 1.00 65.42 36 ARG B N 1
ATOM 1189 C CA . ARG B 1 38 ? 3.996 -21.335 80.541 1.00 69.37 36 ARG B CA 1
ATOM 1190 C C . ARG B 1 38 ? 3.437 -21.750 81.897 1.00 72.28 36 ARG B C 1
ATOM 1191 O O . ARG B 1 38 ? 2.923 -22.865 82.047 1.00 78.14 36 ARG B O 1
ATOM 1207 N N . THR B 1 40 ? 0.829 -20.730 83.733 1.00 73.45 38 THR B N 1
ATOM 1208 C CA . THR B 1 40 ? -0.617 -20.901 83.768 1.00 77.02 38 THR B CA 1
ATOM 1209 C C . THR B 1 40 ? -1.165 -21.562 82.510 1.00 80.64 38 THR B C 1
ATOM 1210 O O . THR B 1 40 ? -2.372 -21.816 82.437 1.00 79.67 38 THR B O 1
ATOM 1214 N N . ALA B 1 41 ? -0.310 -21.831 81.521 1.00 83.28 39 ALA B N 1
ATOM 1215 C CA . ALA B 1 41 ? -0.689 -22.411 80.233 1.00 82.94 39 ALA B CA 1
ATOM 1216 C C . ALA B 1 41 ? -1.647 -21.519 79.449 1.00 79.64 39 ALA B C 1
ATOM 1217 O O . ALA B 1 41 ? -2.286 -21.980 78.497 1.00 79.43 39 ALA B O 1
ATOM 1219 N N . ASP B 1 42 ? -1.765 -20.246 79.825 1.00 78.90 40 ASP B N 1
ATOM 1220 C CA . ASP B 1 42 ? -2.572 -19.319 79.045 1.00 78.61 40 ASP B CA 1
ATOM 1221 C C . ASP B 1 42 ? -1.880 -19.038 77.720 1.00 77.40 40 ASP B C 1
ATOM 1222 O O . ASP B 1 42 ? -0.669 -18.800 77.679 1.00 75.57 40 ASP B O 1
ATOM 1227 N N . GLN B 1 43 ? -2.645 -19.068 76.637 1.00 75.12 41 GLN B N 1
ATOM 1228 C CA . GLN B 1 43 ? -2.107 -18.800 75.314 1.00 75.13 41 GLN B CA 1
ATOM 1229 C C . GLN B 1 43 ? -3.012 -17.818 74.586 1.00 74.80 41 GLN B C 1
ATOM 1230 O O . GLN B 1 43 ? -4.241 -17.940 74.628 1.00 76.14 41 GLN B O 1
ATOM 1236 N N . TRP B 1 44 ? -2.396 -16.846 73.920 1.00 71.37 42 TRP B N 1
ATOM 1237 C CA . TRP B 1 44 ? -3.093 -15.905 73.058 1.00 63.71 42 TRP B CA 1
ATOM 1238 C C . TRP B 1 44 ? -2.499 -16.002 71.662 1.00 67.80 42 TRP B C 1
ATOM 1239 O O . TRP B 1 44 ? -1.274 -16.030 71.501 1.00 72.93 42 TRP B O 1
ATOM 1250 N N . ARG B 1 45 ? -3.36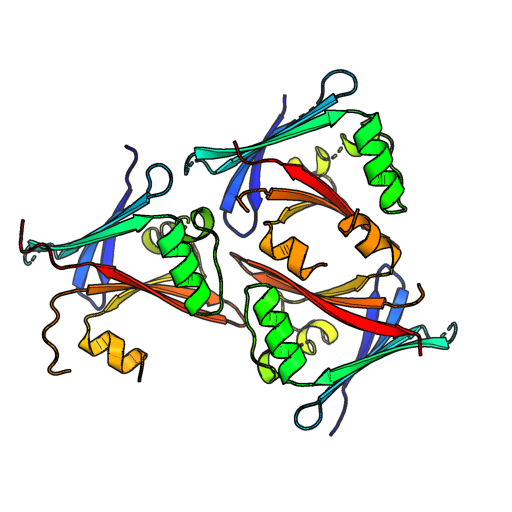4 -16.062 70.653 1.00 65.19 43 ARG B N 1
ATOM 1251 C CA . ARG B 1 45 ? -2.932 -16.335 69.290 1.00 63.11 43 ARG B CA 1
ATOM 1252 C C . ARG B 1 45 ? -3.590 -15.364 68.324 1.00 60.63 43 ARG B C 1
ATOM 1253 O O . ARG B 1 45 ? -4.797 -15.119 68.412 1.00 58.95 43 ARG B O 1
ATOM 1261 N N . GLY B 1 46 ? -2.806 -14.830 67.404 1.00 59.29 44 GLY B N 1
ATOM 1262 C CA . GLY B 1 46 ? -3.338 -13.993 66.337 1.00 61.15 44 GLY B CA 1
ATOM 1263 C C . GLY B 1 46 ? -2.850 -14.433 64.986 1.00 59.54 44 GLY B C 1
ATOM 1264 O O . GLY B 1 46 ? -1.694 -14.830 64.816 1.00 57.23 44 GLY B O 1
ATOM 1265 N N . GLU B 1 47 ? -3.743 -14.357 63.995 1.00 60.12 45 GLU B N 1
ATOM 1266 C CA . GLU B 1 47 ? -3.433 -14.650 62.604 1.00 62.63 45 GLU B CA 1
ATOM 1267 C C . GLU B 1 47 ? -3.831 -13.442 61.772 1.00 62.72 45 GLU B C 1
ATOM 1268 O O . GLU B 1 47 ? -4.968 -12.969 61.869 1.00 66.37 45 GLU B O 1
ATOM 1270 N N . PHE B 1 48 ? -2.898 -12.940 60.966 1.00 55.03 46 PHE B N 1
ATOM 1271 C CA . PHE B 1 48 ? -3.089 -11.694 60.236 1.00 59.46 46 PHE B CA 1
ATOM 1272 C C . PHE B 1 48 ? -2.638 -11.860 58.795 1.00 59.31 46 PHE B C 1
ATOM 1273 O O . PHE B 1 48 ? -1.563 -12.409 58.537 1.00 58.89 46 PHE B O 1
ATOM 1281 N N . ASP B 1 49 ? -3.459 -11.391 57.862 1.00 63.45 47 ASP B N 1
ATOM 1282 C CA . ASP B 1 49 ? -3.083 -11.398 56.459 1.00 63.47 47 ASP B CA 1
ATOM 1283 C C . ASP B 1 49 ? -2.337 -10.108 56.116 1.00 62.36 47 ASP B C 1
ATOM 1284 O O . ASP B 1 49 ? -2.425 -9.105 56.828 1.00 63.75 47 ASP B O 1
ATOM 1289 N N . ALA B 1 50 ? -1.578 -10.158 55.015 1.00 70.16 48 ALA B N 1
ATOM 1290 C CA . ALA B 1 50 ? -0.738 -9.027 54.627 1.00 68.35 48 ALA B CA 1
ATOM 1291 C C . ALA B 1 50 ? -1.564 -7.768 54.396 1.00 67.21 48 ALA B C 1
ATOM 1292 O O . ALA B 1 50 ? -1.137 -6.664 54.754 1.00 66.64 48 ALA B O 1
ATOM 1294 N N . GLY B 1 51 ? -2.740 -7.912 53.783 1.00 65.74 49 GLY B N 1
ATOM 1295 C CA . GLY B 1 51 ? -3.606 -6.762 53.576 1.00 65.97 49 GLY B CA 1
ATOM 1296 C C . GLY B 1 51 ? -4.012 -6.102 54.880 1.00 61.71 49 GLY B C 1
ATOM 1297 O O . GLY B 1 51 ? -3.985 -4.876 55.005 1.00 59.36 49 GLY B O 1
ATOM 1298 N N . PHE B 1 52 ? -4.389 -6.914 55.869 1.00 63.31 50 PHE B N 1
ATOM 1299 C CA . PHE B 1 52 ? -4.766 -6.372 57.170 1.00 58.04 50 PHE B CA 1
ATOM 1300 C C . PHE B 1 52 ? -3.598 -5.637 57.817 1.00 57.33 50 PHE B C 1
ATOM 1301 O O . PHE B 1 52 ? -3.765 -4.535 58.352 1.00 61.72 50 PHE B O 1
ATOM 1309 N N . ILE B 1 53 ? -2.410 -6.245 57.794 1.00 52.31 51 ILE B N 1
ATOM 1310 C CA . ILE B 1 53 ? -1.240 -5.647 58.436 1.00 55.13 51 ILE B CA 1
ATOM 1311 C C . ILE B 1 53 ? -0.924 -4.291 57.817 1.00 58.44 51 ILE B C 1
ATOM 1312 O O . ILE B 1 53 ? -0.637 -3.317 58.524 1.00 58.92 51 ILE B O 1
ATOM 1317 N N . GLU B 1 54 ? -0.963 -4.207 56.485 1.00 56.46 52 GLU B N 1
ATOM 1318 C CA . GLU B 1 54 ? -0.626 -2.951 55.824 1.00 52.06 52 GLU B CA 1
ATOM 1319 C C . GLU B 1 54 ? -1.713 -1.902 56.037 1.00 49.98 52 GLU B C 1
ATOM 1320 O O . GLU B 1 54 ? -1.409 -0.714 56.200 1.00 49.33 52 GLU B O 1
ATOM 1326 N N . ASP B 1 55 ? -2.985 -2.317 56.026 1.00 53.19 53 ASP B N 1
ATOM 1327 C CA . ASP B 1 55 ? -4.056 -1.403 56.417 1.00 59.21 53 ASP B CA 1
ATOM 1328 C C . ASP B 1 55 ? -3.843 -0.891 57.838 1.00 61.26 53 ASP B C 1
ATOM 1329 O O . ASP B 1 55 ? -4.126 0.277 58.135 1.00 62.86 53 ASP B O 1
ATOM 1334 N N . LEU B 1 56 ? -3.352 -1.755 58.730 1.00 61.16 54 LEU B N 1
ATOM 1335 C CA . LEU B 1 56 ? -3.101 -1.354 60.111 1.00 61.86 54 LEU B CA 1
ATOM 1336 C C . LEU B 1 56 ? -2.055 -0.246 60.169 1.00 60.02 54 LEU B C 1
ATOM 1337 O O . LEU B 1 56 ? -2.260 0.783 60.823 1.00 57.10 54 LEU B O 1
ATOM 1342 N N . THR B 1 57 ? -0.918 -0.448 59.498 1.00 59.99 55 THR B N 1
ATOM 1343 C CA . THR B 1 57 ? 0.131 0.567 59.492 1.00 60.35 55 THR B CA 1
ATOM 1344 C C . THR B 1 57 ? -0.359 1.872 58.875 1.00 61.70 55 THR B C 1
ATOM 1345 O O . THR B 1 57 ? 0.056 2.956 59.303 1.00 62.03 55 THR B O 1
ATOM 1349 N N . HIS B 1 58 ? -1.239 1.788 57.873 1.00 55.68 56 HIS B N 1
ATOM 1350 C CA . HIS B 1 58 ? -1.812 2.991 57.276 1.00 59.66 56 HIS B CA 1
ATOM 1351 C C . HIS B 1 58 ? -2.616 3.789 58.295 1.00 61.08 56 HIS B C 1
ATOM 1352 O O . HIS B 1 58 ? -2.592 5.026 58.284 1.00 61.82 56 HIS B O 1
ATOM 1359 N N . LYS B 1 59 ? -3.354 3.099 59.171 1.00 59.16 57 LYS B N 1
ATOM 1360 C CA . LYS B 1 59 ? -4.200 3.794 60.136 1.00 58.58 57 LYS B CA 1
ATOM 1361 C C . LYS B 1 59 ? -3.376 4.576 61.151 1.00 61.56 57 LYS B C 1
ATOM 1362 O O . LYS B 1 59 ? -3.849 5.585 61.687 1.00 65.59 57 LYS B O 1
ATOM 1364 N N . THR B 1 60 ? -2.153 4.130 61.430 1.00 54.93 58 THR B N 1
ATOM 1365 C CA . THR B 1 60 ? -1.265 4.871 62.314 1.00 54.87 58 THR B CA 1
ATOM 1366 C C . THR B 1 60 ? -0.618 6.071 61.633 1.00 57.22 58 THR B C 1
ATOM 1367 O O . THR B 1 60 ? 0.050 6.859 62.311 1.00 62.87 58 THR B O 1
ATOM 1371 N N . GLY B 1 61 ? -0.804 6.233 60.324 1.00 57.62 59 GLY B N 1
ATOM 1372 C CA . GLY B 1 61 ? -0.145 7.294 59.591 1.00 50.44 59 GLY B CA 1
ATOM 1373 C C . GLY B 1 61 ? 1.314 7.057 59.278 1.00 53.03 59 GLY B C 1
ATOM 1374 O O . GLY B 1 61 ? 1.976 7.968 58.768 1.00 56.05 59 GLY B O 1
ATOM 1375 N N . ASN B 1 62 ? 1.842 5.865 59.572 1.00 50.73 60 ASN B N 1
ATOM 1376 C CA . ASN B 1 62 ? 3.254 5.540 59.358 1.00 54.14 60 ASN B CA 1
ATOM 1377 C C . ASN B 1 62 ? 3.309 4.181 58.659 1.00 50.47 60 ASN B C 1
ATOM 1378 O O . ASN B 1 62 ? 3.547 3.150 59.292 1.00 50.96 60 ASN B O 1
ATOM 1383 N N . PHE B 1 63 ? 3.073 4.188 57.347 1.00 53.44 61 PHE B N 1
ATOM 1384 C CA . PHE B 1 63 ? 2.883 2.948 56.605 1.00 50.08 61 PHE B CA 1
ATOM 1385 C C . PHE B 1 63 ? 4.140 2.086 56.627 1.00 48.71 61 PHE B C 1
ATOM 1386 O O . PHE B 1 63 ? 5.269 2.585 56.661 1.00 48.28 61 PHE B O 1
ATOM 1394 N N . LYS B 1 64 ? 3.926 0.772 56.611 1.00 49.82 62 LYS B N 1
ATOM 1395 C CA . LYS B 1 64 ? 4.995 -0.210 56.515 1.00 56.00 62 LYS B CA 1
ATOM 1396 C C . LYS B 1 64 ? 4.536 -1.344 55.614 1.00 63.44 62 LYS B C 1
ATOM 1397 O O . LYS B 1 64 ? 3.411 -1.833 55.754 1.00 68.65 62 LYS B O 1
ATOM 1403 N N . GLN B 1 65 ? 5.405 -1.767 54.703 1.00 66.48 63 GLN B N 1
ATOM 1404 C CA . GLN B 1 65 ? 5.133 -2.957 53.912 1.00 67.52 63 GLN B CA 1
ATOM 1405 C C . GLN B 1 65 ? 5.092 -4.188 54.809 1.00 62.06 63 GLN B C 1
ATOM 1406 O O . GLN B 1 65 ? 5.703 -4.221 55.882 1.00 62.74 63 GLN B O 1
ATOM 1408 N N . PHE B 1 66 ? 4.339 -5.200 54.367 1.00 61.90 64 PHE B N 1
ATOM 1409 C CA . PHE B 1 66 ? 4.164 -6.408 55.170 1.00 60.45 64 PHE B CA 1
ATOM 1410 C C . PHE B 1 66 ? 5.504 -7.032 55.538 1.00 63.99 64 PHE B C 1
ATOM 1411 O O . PHE B 1 66 ? 5.718 -7.428 56.690 1.00 61.59 64 PHE B O 1
ATOM 1419 N N . ASN B 1 67 ? 6.420 -7.128 54.572 1.00 66.67 65 ASN B N 1
ATOM 1420 C CA . ASN B 1 67 ? 7.723 -7.721 54.851 1.00 70.34 65 ASN B CA 1
ATOM 1421 C C . ASN B 1 67 ? 8.552 -6.831 55.768 1.00 63.53 65 ASN B C 1
ATOM 1422 O O . ASN B 1 67 ? 9.339 -7.336 56.576 1.00 57.29 65 ASN B O 1
ATOM 1427 N N . ILE B 1 68 ? 8.395 -5.511 55.653 1.00 63.38 66 ILE B N 1
ATOM 1428 C CA . ILE B 1 68 ? 9.115 -4.596 56.533 1.00 60.18 66 ILE B CA 1
ATOM 1429 C C . ILE B 1 68 ? 8.596 -4.707 57.960 1.00 53.03 66 ILE B C 1
ATOM 1430 O O . ILE B 1 68 ? 9.376 -4.749 58.918 1.00 49.86 66 ILE B O 1
ATOM 1435 N N . PHE B 1 69 ? 7.271 -4.753 58.121 1.00 52.38 67 PHE B N 1
ATOM 1436 C CA . PHE B 1 69 ? 6.671 -4.893 59.445 1.00 53.80 67 PHE B CA 1
ATOM 1437 C C . PHE B 1 69 ? 7.155 -6.157 60.146 1.00 54.66 67 PHE B C 1
ATOM 1438 O O . PHE B 1 69 ? 7.519 -6.126 61.327 1.00 52.62 67 PHE B O 1
ATOM 1446 N N . CYS B 1 70 ? 7.159 -7.285 59.430 1.00 63.33 68 CYS B N 1
ATOM 1447 C CA . CYS B 1 70 ? 7.588 -8.548 60.024 1.00 61.98 68 CYS B CA 1
ATOM 1448 C C . CYS B 1 70 ? 9.038 -8.489 60.489 1.00 62.55 68 CYS B C 1
ATOM 1449 O O . CYS B 1 70 ? 9.377 -9.032 61.546 1.00 68.25 68 CYS B O 1
ATOM 1452 N N . HIS B 1 71 ? 9.910 -7.843 59.710 1.00 57.71 69 HIS B N 1
ATOM 1453 C CA . HIS B 1 71 ? 11.306 -7.728 60.121 1.00 61.80 69 HIS B CA 1
ATOM 1454 C C . HIS B 1 71 ? 11.445 -6.864 61.368 1.00 65.99 69 HIS B C 1
ATOM 1455 O O . HIS B 1 71 ? 12.293 -7.135 62.225 1.00 66.45 69 HIS B O 1
ATOM 1470 N N . LEU B 1 73 ? 9.124 -6.686 63.606 1.00 58.65 71 LEU B N 1
ATOM 1471 C CA . LEU B 1 73 ? 8.578 -7.536 64.660 1.00 59.22 71 LEU B CA 1
ATOM 1472 C C . LEU B 1 73 ? 9.622 -8.520 65.171 1.00 67.64 71 LEU B C 1
ATOM 1473 O O . LEU B 1 73 ? 9.761 -8.712 66.385 1.00 71.70 71 LEU B O 1
ATOM 1478 N N . GLU B 1 74 ? 10.367 -9.148 64.260 1.00 73.99 72 GLU B N 1
ATOM 1479 C CA . GLU B 1 74 ? 11.409 -10.084 64.669 1.00 75.30 72 GLU B CA 1
ATOM 1480 C C . GLU B 1 74 ? 12.558 -9.366 65.369 1.00 76.78 72 GLU B C 1
ATOM 1481 O O . GLU B 1 74 ? 13.134 -9.895 66.326 1.00 78.35 72 GLU B O 1
ATOM 1483 N N . SER B 1 75 ? 12.914 -8.168 64.897 1.00 67.71 73 SER B N 1
ATOM 1484 C CA . SER B 1 75 ? 14.004 -7.418 65.517 1.00 70.51 73 SER B CA 1
ATOM 1485 C C . SER B 1 75 ? 13.677 -7.049 66.960 1.00 68.08 73 SER B C 1
ATOM 1486 O O . SER B 1 75 ? 14.565 -7.037 67.820 1.00 68.32 73 SER B O 1
ATOM 1489 N N . ALA B 1 76 ? 12.411 -6.727 67.240 1.00 62.58 74 ALA B N 1
ATOM 1490 C CA . ALA B 1 76 ? 12.003 -6.466 68.617 1.00 64.27 74 ALA B CA 1
ATOM 1491 C C . ALA B 1 76 ? 12.157 -7.705 69.485 1.00 62.49 74 ALA B C 1
ATOM 1492 O O . ALA B 1 76 ? 12.615 -7.619 70.631 1.00 57.63 74 ALA B O 1
ATOM 1494 N N . LEU B 1 77 ? 11.768 -8.866 68.959 1.00 66.59 75 LEU B N 1
ATOM 1495 C CA . LEU B 1 77 ? 11.813 -10.089 69.749 1.00 71.35 75 LEU B CA 1
ATOM 1496 C C . LEU B 1 77 ? 13.248 -10.480 70.073 1.00 72.52 75 LEU B C 1
ATOM 1497 O O . LEU B 1 77 ? 13.549 -10.879 71.203 1.00 75.94 75 LEU B O 1
ATOM 1502 N N . THR B 1 78 ? 14.145 -10.372 69.097 1.00 72.36 76 THR B N 1
ATOM 1503 C CA . THR B 1 78 ? 15.556 -10.654 69.317 1.00 68.89 76 THR B CA 1
ATOM 1504 C C . THR B 1 78 ? 16.310 -9.460 69.888 1.00 72.45 76 THR B C 1
ATOM 1505 O O . THR B 1 78 ? 17.504 -9.587 70.181 1.00 79.09 76 THR B O 1
ATOM 1509 N N . GLN B 1 79 ? 15.643 -8.313 70.053 1.00 71.98 77 GLN B N 1
ATOM 1510 C CA . GLN B 1 79 ? 16.245 -7.121 70.653 1.00 75.36 77 GLN B CA 1
ATOM 1511 C C . GLN B 1 79 ? 17.493 -6.684 69.889 1.00 77.11 77 GLN B C 1
ATOM 1512 O O . GLN B 1 79 ? 18.502 -6.295 70.481 1.00 77.93 77 GLN B O 1
ATOM 1518 N N . SER B 1 80 ? 17.428 -6.754 68.561 1.00 80.46 78 SER B N 1
ATOM 1519 C CA . SER B 1 80 ? 18.564 -6.436 67.706 1.00 83.75 78 SER B CA 1
ATOM 1520 C C . SER B 1 80 ? 18.437 -5.078 67.029 1.00 85.56 78 SER B C 1
ATOM 1521 O O . SER B 1 80 ? 19.174 -4.801 66.080 1.00 90.56 78 SER B O 1
ATOM 1524 N N . SER B 1 81 ? 17.521 -4.230 67.484 1.00 81.66 79 SER B N 1
ATOM 1525 C CA . SER B 1 81 ? 17.335 -2.922 66.878 1.00 78.25 79 SER B CA 1
ATOM 1526 C C . SER B 1 81 ? 16.940 -1.940 67.969 1.00 72.53 79 SER B C 1
ATOM 1527 O O . SER B 1 81 ? 16.163 -2.280 68.865 1.00 75.90 79 SER B O 1
ATOM 1530 N N . GLU B 1 82 ? 17.495 -0.730 67.896 1.00 67.89 80 GLU B N 1
ATOM 1531 C CA . GLU B 1 82 ? 17.334 0.258 68.954 1.00 65.33 80 GLU B CA 1
ATOM 1532 C C . GLU B 1 82 ? 16.056 1.079 68.829 1.00 64.25 80 GLU B C 1
ATOM 1533 O O . GLU B 1 82 ? 15.739 1.836 69.753 1.00 69.57 80 GLU B O 1
ATOM 1535 N N . SER B 1 83 ? 15.322 0.960 67.724 1.00 59.98 81 SER B N 1
ATOM 1536 C CA . SER B 1 83 ? 14.149 1.790 67.488 1.00 54.73 81 SER B CA 1
ATOM 1537 C C . SER B 1 83 ? 12.833 1.037 67.632 1.00 53.59 81 SER B C 1
ATOM 1538 O O . SER B 1 83 ? 11.771 1.640 67.444 1.00 58.65 81 SER B O 1
ATOM 1541 N N . VAL B 1 84 ? 12.868 -0.249 67.970 1.00 50.08 82 VAL B N 1
ATOM 1542 C CA A VAL B 1 84 ? 11.677 -1.089 67.980 0.18 51.69 82 VAL B CA 1
ATOM 1543 C CA B VAL B 1 84 ? 11.666 -1.081 67.990 0.82 50.99 82 VAL B CA 1
ATOM 1544 C C . VAL B 1 84 ? 11.649 -1.892 69.280 1.00 56.03 82 VAL B C 1
ATOM 1545 O O . VAL B 1 84 ? 12.627 -2.554 69.625 1.00 65.48 82 VAL B O 1
ATOM 1552 N N . THR B 1 85 ? 10.491 -1.873 69.918 1.00 56.44 83 THR B N 1
ATOM 1553 C CA . THR B 1 85 ? 10.295 -2.500 71.237 1.00 56.31 83 THR B CA 1
ATOM 1554 C C . THR B 1 85 ? 8.870 -3.050 71.319 1.00 58.10 83 THR B C 1
ATOM 1555 O O . THR B 1 85 ? 8.053 -2.672 70.493 1.00 60.59 83 THR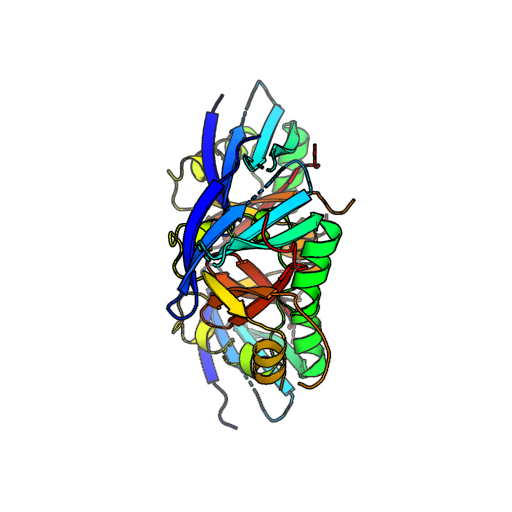 B O 1
ATOM 1559 N N . LEU B 1 86 ? 8.623 -3.933 72.278 1.00 56.13 84 LEU B N 1
ATOM 1560 C CA . LEU B 1 86 ? 7.337 -4.604 72.414 1.00 52.78 84 LEU B CA 1
ATOM 1561 C C . LEU B 1 86 ? 6.693 -4.312 73.764 1.00 59.06 84 LEU B C 1
ATOM 1562 O O . LEU B 1 86 ? 7.374 -4.036 74.755 1.00 53.20 84 LEU B O 1
ATOM 1567 N N . ASP B 1 87 ? 5.363 -4.373 73.781 1.00 59.55 85 ASP B N 1
ATOM 1568 C CA . ASP B 1 87 ? 4.587 -4.393 75.013 1.00 52.88 85 ASP B CA 1
ATOM 1569 C C . ASP B 1 87 ? 3.339 -5.236 74.787 1.00 56.68 85 ASP B C 1
ATOM 1570 O O . ASP B 1 87 ? 2.920 -5.467 73.649 1.00 57.64 85 ASP B O 1
ATOM 1575 N N . LEU B 1 88 ? 2.743 -5.685 75.889 1.00 59.06 86 LEU B N 1
ATOM 1576 C CA . LEU B 1 88 ? 1.567 -6.548 75.865 1.00 58.64 86 LEU B CA 1
ATOM 1577 C C . LEU B 1 88 ? 0.459 -5.876 76.660 1.00 58.85 86 LEU B C 1
ATOM 1578 O O . LEU B 1 88 ? 0.616 -5.629 77.860 1.00 62.01 86 LEU B O 1
ATOM 1583 N N . LEU B 1 89 ? -0.653 -5.582 75.994 1.00 62.15 87 LEU B N 1
ATOM 1584 C CA . LEU B 1 89 ? -1.734 -4.817 76.594 1.00 66.23 87 LEU B CA 1
ATOM 1585 C C . LEU B 1 89 ? -2.885 -5.752 76.937 1.00 70.46 87 LEU B C 1
ATOM 1586 O O . LEU B 1 89 ? -3.191 -6.684 76.188 1.00 76.25 87 LEU B O 1
ATOM 1591 N N . THR B 1 90 ? -3.524 -5.491 78.073 1.00 72.05 88 THR B N 1
ATOM 1592 C CA . THR B 1 90 ? -4.739 -6.183 78.465 1.00 74.23 88 THR B CA 1
ATOM 1593 C C . THR B 1 90 ? -5.976 -5.415 78.003 1.00 74.50 88 THR B C 1
ATOM 1594 O O . THR B 1 90 ? -5.895 -4.346 77.393 1.00 71.49 88 THR B O 1
ATOM 1598 N N . TYR B 1 91 ? -7.146 -5.978 78.310 1.00 80.37 89 TYR B N 1
ATOM 1599 C CA . TYR B 1 91 ? -8.405 -5.283 78.068 1.00 86.41 89 TYR B CA 1
ATOM 1600 C C . TYR B 1 91 ? -8.526 -4.036 78.934 1.00 83.93 89 TYR B C 1
ATOM 1601 O O . TYR B 1 91 ? -9.160 -3.057 78.527 1.00 82.10 89 TYR B O 1
ATOM 1610 N N . THR B 1 92 ? -7.922 -4.052 80.124 1.00 81.89 90 THR B N 1
ATOM 1611 C CA . THR B 1 92 ? -7.999 -2.904 81.022 1.00 79.45 90 THR B CA 1
ATOM 1612 C C . THR B 1 92 ? -7.294 -1.688 80.435 1.00 74.20 90 THR B C 1
ATOM 1613 O O . THR B 1 92 ? -7.793 -0.562 80.540 1.00 73.37 90 THR B O 1
ATOM 1617 N N . ASP B 1 93 ? -6.132 -1.896 79.812 1.00 66.51 91 ASP B N 1
ATOM 1618 C CA . ASP B 1 93 ? -5.331 -0.767 79.350 1.00 66.71 91 ASP B CA 1
ATOM 1619 C C . ASP B 1 93 ? -6.015 0.001 78.225 1.00 74.52 91 ASP B C 1
ATOM 1620 O O . ASP B 1 93 ? -5.902 1.230 78.154 1.00 76.98 91 ASP B O 1
ATOM 1625 N N . LEU B 1 94 ? -6.728 -0.691 77.337 1.00 83.87 92 LEU B N 1
ATOM 1626 C CA . LEU B 1 94 ? -7.354 0.003 76.217 1.00 91.03 92 LEU B CA 1
ATOM 1627 C C . LEU B 1 94 ? -8.698 0.615 76.582 1.00 94.51 92 LEU B C 1
ATOM 1628 O O . LEU B 1 94 ? -9.127 1.565 75.919 1.00 92.70 92 LEU B O 1
ATOM 1633 N N . GLU B 1 95 ? -9.371 0.099 77.614 1.00 98.04 93 GLU B N 1
ATOM 1634 C CA . GLU B 1 95 ? -10.586 0.753 78.088 1.00 97.58 93 GLU B CA 1
ATOM 1635 C C . GLU B 1 95 ? -10.269 2.065 78.792 1.00 94.83 93 GLU B C 1
ATOM 1636 O O . GLU B 1 95 ? -11.109 2.971 78.818 1.00 93.99 93 GLU B O 1
ATOM 1642 N N . SER B 1 96 ? -9.071 2.184 79.372 1.00 89.07 94 SER B N 1
ATOM 1643 C CA . SER B 1 96 ? -8.628 3.478 79.881 1.00 84.70 94 SER B CA 1
ATOM 1644 C C . SER B 1 96 ? -8.382 4.450 78.735 1.00 84.01 94 SER B C 1
ATOM 1645 O O . SER B 1 96 ? -8.684 5.644 78.848 1.00 82.48 94 SER B O 1
ATOM 1648 N N . LEU B 1 97 ? -7.818 3.958 77.629 1.00 84.95 95 LEU B N 1
ATOM 1649 C CA . LEU B 1 97 ? -7.684 4.784 76.436 1.00 87.96 95 LEU B CA 1
ATOM 1650 C C . LEU B 1 97 ? -9.036 5.043 75.783 1.00 91.89 95 LEU B C 1
ATOM 1651 O O . LEU B 1 97 ? -9.250 6.116 75.209 1.00 91.93 95 LEU B O 1
ATOM 1656 N N . ARG B 1 98 ? -9.960 4.081 75.865 1.00 98.54 96 ARG B N 1
ATOM 1657 C CA . ARG B 1 98 ? -11.270 4.236 75.242 1.00 102.27 96 ARG B CA 1
ATOM 1658 C C . ARG B 1 98 ? -12.168 5.196 76.011 1.00 105.48 96 ARG B C 1
ATOM 1659 O O . ARG B 1 98 ? -13.015 5.860 75.401 1.00 104.81 96 ARG B O 1
ATOM 1661 N N . ASN B 1 99 ? -12.000 5.281 77.330 1.00 106.55 97 ASN B N 1
ATOM 1662 C CA . ASN B 1 99 ? -12.800 6.162 78.181 1.00 109.02 97 ASN B CA 1
ATOM 1663 C C . ASN B 1 99 ? -14.295 5.896 78.025 1.00 112.56 97 ASN B C 1
ATOM 1664 O O . ASN B 1 99 ? -14.717 4.747 77.887 1.00 114.93 97 ASN B O 1
ATOM 1666 N N . ASN B 1 117 ? -12.886 -8.790 79.263 1.00 90.36 115 ASN B N 1
ATOM 1667 C CA . ASN B 1 117 ? -12.413 -9.618 78.158 1.00 90.26 115 ASN B CA 1
ATOM 1668 C C . ASN B 1 117 ? -11.070 -10.264 78.481 1.00 88.48 115 ASN B C 1
ATOM 1669 O O . ASN B 1 117 ? -10.321 -9.775 79.326 1.00 86.13 115 ASN B O 1
ATOM 1674 N N . SER B 1 118 ? -10.776 -11.374 77.806 1.00 81.71 116 SER B N 1
ATOM 1675 C CA . SER B 1 118 ? -9.518 -12.087 77.978 1.00 77.25 116 SER B CA 1
ATOM 1676 C C . SER B 1 118 ? -8.502 -11.784 76.885 1.00 74.88 116 SER B C 1
ATOM 1677 O O . SER B 1 118 ? -7.399 -12.338 76.916 1.00 75.61 116 SER B O 1
ATOM 1680 N N . LYS B 1 119 ? -8.844 -10.932 75.922 1.00 74.42 117 LYS B N 1
ATOM 1681 C CA . LYS B 1 119 ? -7.965 -10.694 74.788 1.00 74.52 117 LYS B CA 1
ATOM 1682 C C . LYS B 1 119 ? -6.722 -9.909 75.207 1.00 72.85 117 LYS B C 1
ATOM 1683 O O . LYS B 1 119 ? -6.743 -9.121 76.156 1.00 75.70 117 LYS B O 1
ATOM 1689 N N . ARG B 1 120 ? -5.632 -10.134 74.479 1.00 67.63 118 ARG B N 1
ATOM 1690 C CA . ARG B 1 120 ? -4.408 -9.358 74.600 1.00 67.20 118 ARG B CA 1
ATOM 1691 C C . ARG B 1 120 ? -4.109 -8.640 73.291 1.00 71.36 118 ARG B C 1
ATOM 1692 O O . ARG B 1 120 ? -4.583 -9.028 72.219 1.00 71.84 118 ARG B O 1
ATOM 1700 N N . TYR B 1 121 ? -3.319 -7.573 73.400 1.00 67.75 119 TYR B N 1
ATOM 1701 C CA . TYR B 1 121 ? -2.919 -6.760 72.257 1.00 64.00 119 TYR B CA 1
ATOM 1702 C C . TYR B 1 121 ? -1.406 -6.587 72.289 1.00 59.70 119 TYR B C 1
ATOM 1703 O O . TYR B 1 121 ? -0.881 -5.884 73.158 1.00 61.99 119 TYR B O 1
ATOM 1712 N N . LEU B 1 122 ? -0.706 -7.207 71.341 1.00 54.56 120 LEU B N 1
ATOM 1713 C CA . LEU B 1 122 ? 0.734 -7.013 71.224 1.00 55.03 120 LEU B CA 1
ATOM 1714 C C . LEU B 1 122 ? 1.015 -5.694 70.513 1.00 53.97 120 LEU B C 1
ATOM 1715 O O . LEU B 1 122 ? 0.564 -5.483 69.383 1.00 56.79 120 LEU B O 1
ATOM 1720 N N . ILE B 1 123 ? 1.753 -4.809 71.177 1.00 53.03 121 ILE B N 1
ATOM 1721 C CA . ILE B 1 123 ? 2.066 -3.484 70.655 1.00 56.54 121 ILE B CA 1
ATOM 1722 C C . ILE B 1 123 ? 3.490 -3.488 70.119 1.00 61.02 121 ILE B C 1
ATOM 1723 O O . ILE B 1 123 ? 4.442 -3.763 70.860 1.00 63.43 121 ILE B O 1
ATOM 1728 N N . LEU B 1 124 ? 3.638 -3.183 68.831 1.00 56.44 122 LEU B N 1
ATOM 1729 C CA . LEU B 1 124 ? 4.942 -2.921 68.234 1.00 56.72 122 LEU B CA 1
ATOM 1730 C C . LEU B 1 124 ? 5.210 -1.422 68.341 1.00 53.06 122 LEU B C 1
ATOM 1731 O O . LEU B 1 124 ? 4.506 -0.615 67.725 1.00 55.20 122 LEU B O 1
ATOM 1736 N N . ILE B 1 125 ? 6.223 -1.045 69.117 1.00 50.96 123 ILE B N 1
ATOM 1737 C CA . ILE B 1 125 ? 6.507 0.358 69.410 1.00 54.24 123 ILE B CA 1
ATOM 1738 C C . ILE B 1 125 ? 7.710 0.787 68.580 1.00 53.23 123 ILE B C 1
ATOM 1739 O O . ILE B 1 125 ? 8.826 0.294 68.780 1.00 55.53 123 ILE B O 1
ATOM 1744 N N . TYR B 1 126 ? 7.476 1.707 67.644 1.00 46.55 124 TYR B N 1
ATOM 1745 C CA . TYR B 1 126 ? 8.485 2.207 66.714 1.00 45.71 124 TYR B CA 1
ATOM 1746 C C . TYR B 1 126 ? 8.850 3.635 67.107 1.00 45.74 124 TYR B C 1
ATOM 1747 O O . TYR B 1 126 ? 8.032 4.549 66.961 1.00 48.96 124 TYR B O 1
ATOM 1756 N N . SER B 1 127 ? 10.074 3.829 67.596 1.00 45.39 125 SER B N 1
ATOM 1757 C CA . SER B 1 127 ? 10.527 5.117 68.119 1.00 50.94 125 SER B CA 1
ATOM 1758 C C . SER B 1 127 ? 11.729 5.598 67.315 1.00 51.07 125 SER B C 1
ATOM 1759 O O . SER B 1 127 ? 12.817 5.020 67.409 1.00 53.40 125 SER B O 1
ATOM 1762 N N . VAL B 1 128 ? 11.536 6.654 66.529 1.00 44.15 126 VAL B N 1
ATOM 1763 C CA . VAL B 1 128 ? 12.602 7.307 65.782 1.00 46.31 126 VAL B CA 1
ATOM 1764 C C . VAL B 1 128 ? 12.576 8.798 66.106 1.00 51.31 126 VAL B C 1
ATOM 1765 O O . VAL B 1 128 ? 11.795 9.256 66.939 1.00 59.55 126 VAL B O 1
ATOM 1769 N N . GLU B 1 129 ? 13.461 9.549 65.445 1.00 50.08 127 GLU B N 1
ATOM 1770 C CA . GLU B 1 129 ? 13.725 10.927 65.854 1.00 52.56 127 GLU B CA 1
ATOM 1771 C C . GLU B 1 129 ? 12.466 11.787 65.816 1.00 53.00 127 GLU B C 1
ATOM 1772 O O . GLU B 1 129 ? 12.234 12.594 66.724 1.00 60.08 127 GLU B O 1
ATOM 1778 N N . PHE B 1 130 ? 11.639 11.633 64.780 1.00 44.95 128 PHE B N 1
ATOM 1779 C CA . PHE B 1 130 ? 10.438 12.449 64.638 1.00 44.44 128 PHE B CA 1
ATOM 1780 C C . PHE B 1 130 ? 9.160 11.616 64.621 1.00 48.16 128 PHE B C 1
ATOM 1781 O O . PHE B 1 130 ? 8.132 12.085 64.122 1.00 51.06 128 PHE B O 1
ATOM 1789 N N . ASP B 1 131 ? 9.190 10.395 65.155 1.00 55.89 129 ASP B N 1
ATOM 1790 C CA . ASP B 1 131 ? 7.990 9.570 65.201 1.00 54.04 129 ASP B CA 1
ATOM 1791 C C . ASP B 1 131 ? 8.024 8.663 66.421 1.00 50.29 129 ASP B C 1
ATOM 1792 O O . ASP B 1 131 ? 9.087 8.186 66.825 1.00 45.96 129 ASP B O 1
ATOM 1797 N N . ARG B 1 132 ? 6.848 8.435 67.000 1.00 47.24 130 ARG B N 1
ATOM 1798 C CA . ARG B 1 132 ? 6.622 7.352 67.954 1.00 46.87 130 ARG B CA 1
ATOM 1799 C C . ARG B 1 132 ? 5.304 6.694 67.573 1.00 48.94 130 ARG B C 1
ATOM 1800 O O . ARG B 1 132 ? 4.238 7.295 67.741 1.00 51.82 130 ARG B O 1
ATOM 1808 N N . ILE B 1 133 ? 5.371 5.465 67.070 1.00 41.99 131 ILE B N 1
ATOM 1809 C CA . ILE B 1 133 ? 4.213 4.783 66.511 1.00 40.16 131 ILE B CA 1
ATOM 1810 C C . ILE B 1 133 ? 3.960 3.511 67.307 1.00 44.88 131 ILE B C 1
ATOM 1811 O O . ILE B 1 133 ? 4.902 2.815 67.702 1.00 46.17 131 ILE B O 1
ATOM 1816 N N . HIS B 1 134 ? 2.684 3.224 67.555 1.00 44.62 132 HIS B N 1
ATOM 1817 C CA . HIS B 1 134 ? 2.252 2.010 68.235 1.00 48.03 132 HIS B CA 1
ATOM 1818 C C . HIS B 1 134 ? 1.443 1.168 67.257 1.00 50.07 132 HIS B C 1
ATOM 1819 O O . HIS B 1 134 ? 0.374 1.593 66.807 1.00 54.29 132 HIS B O 1
ATOM 1826 N N . TYR B 1 135 ? 1.949 -0.024 66.933 1.00 47.77 133 TYR B N 1
ATOM 1827 C CA . TYR B 1 135 ? 1.243 -0.938 66.046 1.00 52.02 133 TYR B CA 1
ATOM 1828 C C . TYR B 1 135 ? 0.549 -2.009 66.875 1.00 56.58 133 TYR B C 1
ATOM 1829 O O . TYR B 1 135 ? 1.228 -2.895 67.415 1.00 58.94 133 TYR B O 1
ATOM 1838 N N . PRO B 1 136 ? -0.780 -1.975 67.012 1.00 58.70 134 PRO B N 1
ATOM 1839 C CA . PRO B 1 136 ? -1.456 -2.963 67.866 1.00 54.40 134 PRO B CA 1
ATOM 1840 C C . PRO B 1 136 ? -1.900 -4.212 67.119 1.00 56.99 134 PRO B C 1
ATOM 1841 O O . PRO B 1 136 ? -2.610 -4.124 66.113 1.00 55.80 134 PRO B O 1
ATOM 1845 N N . LEU B 1 137 ? -1.494 -5.385 67.607 1.00 55.82 135 LEU B N 1
ATOM 1846 C CA . LEU B 1 137 ? -1.918 -6.660 67.039 1.00 55.00 135 LEU B CA 1
ATOM 1847 C C . LEU B 1 137 ? -2.810 -7.385 68.036 1.00 59.87 135 LEU B C 1
ATOM 1848 O O . LEU B 1 137 ? -2.335 -7.761 69.117 1.00 53.85 135 LEU B O 1
ATOM 1853 N N . PRO B 1 138 ? -4.092 -7.606 67.731 1.00 62.63 136 PRO B N 1
ATOM 1854 C CA . PRO B 1 138 ? -4.987 -8.261 68.700 1.00 57.34 136 PRO B CA 1
ATOM 1855 C C . PRO B 1 138 ? -4.787 -9.772 68.718 1.00 63.24 136 PRO B C 1
ATOM 1856 O O . PRO B 1 138 ? -4.790 -10.425 67.673 1.00 67.32 136 PRO B O 1
ATOM 1860 N N . LEU B 1 139 ? -4.616 -10.324 69.919 1.00 67.27 137 LEU B N 1
ATOM 1861 C CA . LEU B 1 139 ? -4.425 -11.764 70.104 1.00 66.66 137 LEU B CA 1
ATOM 1862 C C . LEU B 1 139 ? -5.553 -12.332 70.954 1.00 70.65 137 LEU B C 1
ATOM 1863 O O . LEU B 1 139 ? -5.520 -12.212 72.194 1.00 74.57 137 LEU B O 1
ATOM 1868 N N . PRO B 1 140 ? -6.570 -12.943 70.347 1.00 73.33 138 PRO B N 1
ATOM 1869 C CA . PRO B 1 140 ? -7.625 -13.593 71.130 1.00 73.21 138 PRO B CA 1
ATOM 1870 C C . PRO B 1 140 ? -7.086 -14.690 72.038 1.00 74.73 138 PRO B C 1
ATOM 1871 O O . PRO B 1 140 ? -6.101 -15.364 71.727 1.00 73.88 138 PRO B O 1
ATOM 1875 N N . TYR B 1 141 ? -7.755 -14.858 73.176 1.00 69.40 139 TYR B N 1
ATOM 1876 C CA . TYR B 1 141 ? -7.409 -15.910 74.124 1.00 67.41 139 TYR B CA 1
ATOM 1877 C C . TYR B 1 141 ? -7.742 -17.270 73.523 1.00 61.22 139 TYR B C 1
ATOM 1878 O O . TYR B 1 141 ? -8.894 -17.526 73.156 1.00 59.10 139 TYR B O 1
ATOM 1887 N N . GLN B 1 142 ? -6.731 -18.131 73.415 1.00 59.51 140 GLN B N 1
ATOM 1888 C CA . GLN B 1 142 ? -6.863 -19.439 72.773 1.00 67.72 140 GLN B CA 1
ATOM 1889 C C . GLN B 1 142 ? -7.312 -19.301 71.320 1.00 77.97 140 GLN B C 1
ATOM 1890 O O . GLN B 1 142 ? -6.526 -18.928 70.448 1.00 80.32 140 GLN B O 1
ATOM 1896 N N . PRO C 1 6 ? 7.391 37.229 62.382 1.00 127.91 4 PRO C N 1
ATOM 1897 C CA . PRO C 1 6 ? 8.432 38.087 61.806 1.00 127.49 4 PRO C CA 1
ATOM 1898 C C . PRO C 1 6 ? 9.832 37.495 61.951 1.00 122.34 4 PRO C C 1
ATOM 1899 O O . PRO C 1 6 ? 10.781 38.013 61.361 1.00 123.25 4 PRO C O 1
ATOM 1903 N N . ALA C 1 7 ? 9.951 36.419 62.727 1.00 116.11 5 ALA C N 1
ATOM 1904 C CA . ALA C 1 7 ? 11.246 35.804 63.016 1.00 110.05 5 ALA C CA 1
ATOM 1905 C C . ALA C 1 7 ? 11.512 34.720 61.979 1.00 108.99 5 ALA C C 1
ATOM 1906 O O . ALA C 1 7 ? 11.133 33.555 62.147 1.00 110.68 5 ALA C O 1
ATOM 1908 N N . GLY C 1 8 ? 12.182 35.108 60.887 1.00 98.68 6 GLY C N 1
ATOM 1909 C CA . GLY C 1 8 ? 12.531 34.178 59.839 1.00 88.99 6 GLY C CA 1
ATOM 1910 C C . GLY C 1 8 ? 13.956 33.666 59.961 1.00 79.32 6 GLY C C 1
ATOM 1911 O O . GLY C 1 8 ? 14.780 34.217 60.690 1.00 78.41 6 GLY C O 1
ATOM 1912 N N . LEU C 1 9 ? 14.238 32.589 59.230 1.00 75.55 7 LEU C N 1
ATOM 1913 C CA . LEU C 1 9 ? 15.551 31.959 59.216 1.00 69.15 7 LEU C CA 1
ATOM 1914 C C . LEU C 1 9 ? 16.136 31.991 57.811 1.00 73.70 7 LEU C C 1
ATOM 1915 O O . LEU C 1 9 ? 15.426 31.756 56.828 1.00 75.56 7 LEU C O 1
ATOM 1920 N N . GLN C 1 10 ? 17.434 32.279 57.724 1.00 73.18 8 GLN C N 1
ATOM 1921 C CA . GLN C 1 10 ? 18.132 32.386 56.448 1.00 75.91 8 GLN C CA 1
ATOM 1922 C C . GLN C 1 10 ? 19.467 31.671 56.569 1.00 71.37 8 GLN C C 1
ATOM 1923 O O . GLN C 1 10 ? 20.269 31.998 57.449 1.00 67.61 8 GLN C O 1
ATOM 1929 N N . VAL C 1 11 ? 19.699 30.692 55.695 1.00 71.83 9 VAL C N 1
ATOM 1930 C CA . VAL C 1 11 ? 20.907 29.878 55.729 1.00 77.38 9 VAL C CA 1
ATOM 1931 C C . VAL C 1 11 ? 21.441 29.743 54.309 1.00 83.39 9 VAL C C 1
ATOM 1932 O O . VAL C 1 11 ? 20.683 29.771 53.335 1.00 83.83 9 VAL C O 1
ATOM 1936 N N . ASP C 1 12 ? 22.759 29.598 54.198 1.00 89.50 10 ASP C N 1
ATOM 1937 C CA . ASP C 1 12 ? 23.392 29.213 52.946 1.00 92.54 10 ASP C CA 1
ATOM 1938 C C . ASP C 1 12 ? 23.490 27.694 52.890 1.00 86.76 10 ASP C C 1
ATOM 1939 O O . ASP C 1 12 ? 23.978 27.063 53.833 1.00 85.12 10 ASP C O 1
ATOM 1944 N N . TYR C 1 13 ? 23.025 27.113 51.787 1.00 80.59 11 TYR C N 1
ATOM 1945 C CA . TYR C 1 13 ? 22.957 25.667 51.652 1.00 76.58 11 TYR C CA 1
ATOM 1946 C C . TYR C 1 13 ? 23.372 25.262 50.247 1.00 81.71 11 TYR C C 1
ATOM 1947 O O . TYR C 1 13 ? 22.943 25.871 49.263 1.00 82.52 11 TYR C O 1
ATOM 1956 N N . VAL C 1 14 ? 24.203 24.229 50.163 1.00 83.48 12 VAL C N 1
ATOM 1957 C CA . VAL C 1 14 ? 24.785 23.774 48.905 1.00 86.53 12 VAL C CA 1
ATOM 1958 C C . VAL C 1 14 ? 23.930 22.633 48.371 1.00 88.62 12 VAL C C 1
ATOM 1959 O O . VAL C 1 14 ? 23.763 21.606 49.040 1.00 88.54 12 VAL C O 1
ATOM 1963 N N . PHE C 1 15 ? 23.386 22.806 47.168 1.00 87.73 13 PHE C N 1
ATOM 1964 C CA . PHE C 1 15 ? 22.586 21.780 46.507 1.00 85.51 13 PHE C CA 1
ATOM 1965 C C . PHE C 1 15 ? 23.343 21.296 45.277 1.00 89.09 13 PHE C C 1
ATOM 1966 O O . PHE C 1 15 ? 23.475 22.035 44.295 1.00 89.92 13 PHE C O 1
ATOM 1974 N N . ARG C 1 16 ? 23.824 20.053 45.329 1.00 90.77 14 ARG C N 1
ATOM 1975 C CA . ARG C 1 16 ? 24.550 19.430 44.222 1.00 89.32 14 ARG C CA 1
ATOM 1976 C C . ARG C 1 16 ? 25.684 20.325 43.722 1.00 94.73 14 ARG C C 1
ATOM 1977 O O . ARG C 1 16 ? 25.858 20.540 42.522 1.00 98.32 14 ARG C O 1
ATOM 1985 N N . GLY C 1 17 ? 26.466 20.851 44.663 1.00 97.96 15 GLY C N 1
ATOM 1986 C CA . GLY C 1 17 ? 27.623 21.650 44.340 1.00 97.78 15 GLY C CA 1
ATOM 1987 C C . GLY C 1 17 ? 27.357 23.135 44.214 1.00 96.09 15 GLY C C 1
ATOM 1988 O O . GLY C 1 17 ? 28.306 23.926 44.265 1.00 98.60 15 GLY C O 1
ATOM 1989 N N . VAL C 1 18 ? 26.100 23.539 44.054 1.00 90.96 16 VAL C N 1
ATOM 1990 C CA . VAL C 1 18 ? 25.744 24.934 43.828 1.00 89.26 16 VAL C CA 1
ATOM 1991 C C . VAL C 1 18 ? 25.216 25.494 45.141 1.00 85.15 16 VAL C C 1
ATOM 1992 O O . VAL C 1 18 ? 24.168 25.058 45.635 1.00 81.06 16 VAL C O 1
ATOM 1996 N N . GLU C 1 19 ? 25.929 26.468 45.697 1.00 87.05 17 GLU C N 1
ATOM 1997 C CA . GLU C 1 19 ? 25.523 27.085 46.953 1.00 88.61 17 GLU C CA 1
ATOM 1998 C C . GLU C 1 19 ? 24.301 27.973 46.745 1.00 86.74 17 GLU C C 1
ATOM 1999 O O . GLU C 1 19 ? 24.321 28.892 45.919 1.00 88.28 17 GLU C O 1
ATOM 2005 N N . HIS C 1 20 ? 23.241 27.704 47.503 1.00 82.35 18 HIS C N 1
ATOM 2006 C CA . HIS C 1 20 ? 22.019 28.490 47.464 1.00 78.83 18 HIS C CA 1
ATOM 2007 C C . HIS C 1 20 ? 21.777 29.167 48.807 1.00 79.22 18 HIS C C 1
ATOM 2008 O O . HIS C 1 20 ? 22.254 28.716 49.853 1.00 83.34 18 HIS C O 1
ATOM 2015 N N . ALA C 1 21 ? 21.033 30.268 48.757 1.00 76.42 19 ALA C N 1
ATOM 2016 C CA . ALA C 1 21 ? 20.480 30.903 49.944 1.00 75.36 19 ALA C CA 1
ATOM 2017 C C . ALA C 1 21 ? 19.042 30.438 50.124 1.00 76.89 19 ALA C C 1
ATOM 2018 O O . ALA C 1 21 ? 18.230 30.558 49.202 1.00 80.99 19 ALA C O 1
ATOM 2020 N N . VAL C 1 22 ? 18.728 29.911 51.304 1.00 72.43 20 VAL C N 1
ATOM 2021 C CA . VAL C 1 22 ? 17.389 29.423 51.609 1.00 65.91 20 VAL C CA 1
ATOM 2022 C C . VAL C 1 22 ? 16.824 30.243 52.760 1.00 65.16 20 VAL C C 1
ATOM 2023 O O . VAL C 1 22 ? 17.503 30.454 53.771 1.00 66.39 20 VAL C O 1
ATOM 2027 N N . ARG C 1 23 ? 15.583 30.696 52.605 1.00 62.99 21 ARG C N 1
ATOM 2028 C CA . ARG C 1 23 ? 14.875 31.450 53.630 1.00 64.29 21 ARG C CA 1
ATOM 2029 C C . ARG C 1 23 ? 13.563 30.752 53.955 1.00 66.63 21 ARG C C 1
ATOM 2030 O O . ARG C 1 23 ? 12.779 30.442 53.052 1.00 64.60 21 ARG C O 1
ATOM 2038 N N . VAL C 1 24 ? 13.362 30.495 55.244 1.00 65.63 22 VAL C N 1
ATOM 2039 C CA . VAL C 1 24 ? 12.125 29.841 55.740 1.00 65.46 22 VAL C CA 1
ATOM 2040 C C . VAL C 1 24 ? 11.500 30.784 56.754 1.00 69.89 22 VAL C C 1
ATOM 2041 O O . VAL C 1 24 ? 12.238 31.405 57.501 1.00 71.89 22 VAL C O 1
ATOM 2053 N N . VAL C 1 26 ? 8.022 30.877 59.393 1.00 65.23 24 VAL C N 1
ATOM 2054 C CA . VAL C 1 26 ? 6.763 30.211 59.824 1.00 64.02 24 VAL C CA 1
ATOM 2055 C C . VAL C 1 26 ? 5.926 31.278 60.518 1.00 67.93 24 VAL C C 1
ATOM 2056 O O . VAL C 1 26 ? 6.443 31.905 61.433 1.00 68.43 24 VAL C O 1
ATOM 2060 N N . SER C 1 27 ? 4.697 31.490 60.055 1.00 73.67 25 SER C N 1
ATOM 2061 C CA . SER C 1 27 ? 3.834 32.508 60.646 1.00 80.90 25 SER C CA 1
ATOM 2062 C C . SER C 1 27 ? 2.434 31.922 60.749 1.00 91.97 25 SER C C 1
ATOM 2063 O O . SER C 1 27 ? 1.779 31.691 59.727 1.00 94.85 25 SER C O 1
ATOM 2065 N N . GLY C 1 28 ? 1.981 31.688 61.974 1.00 107.46 26 GLY C N 1
ATOM 2066 C CA . GLY C 1 28 ? 0.690 31.053 62.183 1.00 109.21 26 GLY C CA 1
ATOM 2067 C C . GLY C 1 28 ? 0.674 29.646 61.622 1.00 104.54 26 GLY C C 1
ATOM 2068 O O . GLY C 1 28 ? 1.416 28.763 62.069 1.00 110.35 26 GLY C O 1
ATOM 2069 N N . GLN C 1 29 ? -0.181 29.425 60.624 1.00 93.80 27 GLN C N 1
ATOM 2070 C CA . GLN C 1 29 ? -0.354 28.118 60.005 1.00 84.20 27 GLN C CA 1
ATOM 2071 C C . GLN C 1 29 ? 0.075 28.130 58.541 1.00 74.99 27 GLN C C 1
ATOM 2072 O O . GLN C 1 29 ? -0.470 27.389 57.723 1.00 74.72 27 GLN C O 1
ATOM 2078 N N . VAL C 1 30 ? 1.050 28.968 58.197 1.00 67.91 28 VAL C N 1
ATOM 2079 C CA . VAL C 1 30 ? 1.560 29.073 56.837 1.00 69.26 28 VAL C CA 1
ATOM 2080 C C . VAL C 1 30 ? 3.082 29.052 56.890 1.00 65.54 28 VAL C C 1
ATOM 2081 O O . VAL C 1 30 ? 3.692 29.729 57.722 1.00 57.85 28 VAL C O 1
ATOM 2085 N N . LEU C 1 31 ? 3.656 28.298 55.958 1.00 60.64 29 LEU C N 1
ATOM 2086 C CA . LEU C 1 31 ? 5.122 28.172 55.843 1.00 60.89 29 LEU C CA 1
ATOM 2087 C C . LEU C 1 31 ? 5.526 28.819 54.524 1.00 65.81 29 LEU C C 1
ATOM 2088 O O . LEU C 1 31 ? 4.957 28.459 53.503 1.00 63.22 29 LEU C O 1
ATOM 2093 N N . GLU C 1 32 ? 6.439 29.781 54.585 1.00 66.90 30 GLU C N 1
ATOM 2094 C CA . GLU C 1 32 ? 6.927 30.451 53.387 1.00 63.28 30 GLU C CA 1
ATOM 2095 C C . GLU C 1 32 ? 8.375 30.053 53.150 1.00 62.97 30 GLU C C 1
ATOM 2096 O O . GLU C 1 32 ? 9.183 30.028 54.083 1.00 65.91 30 GLU C O 1
ATOM 2102 N N . LEU C 1 33 ? 8.696 29.747 51.897 1.00 64.80 31 LEU C N 1
ATOM 2103 C CA . LEU C 1 33 ? 9.984 29.167 51.554 1.00 65.44 31 LEU C CA 1
ATOM 2104 C C . LEU C 1 33 ? 10.519 29.823 50.293 1.00 68.94 31 LEU C C 1
ATOM 2105 O O . LEU C 1 33 ? 9.804 29.927 49.295 1.00 68.98 31 LEU C O 1
ATOM 2110 N N . GLU C 1 34 ? 11.775 30.251 50.340 1.00 67.92 32 GLU C N 1
ATOM 2111 C CA . GLU C 1 34 ? 12.435 30.880 49.206 1.00 66.75 32 GLU C CA 1
ATOM 2112 C C . GLU C 1 34 ? 13.808 30.257 49.012 1.00 64.58 32 GLU C C 1
ATOM 2113 O O . GLU C 1 34 ? 14.577 30.124 49.969 1.00 60.52 32 GLU C O 1
ATOM 2119 N N . VAL C 1 35 ? 14.101 29.862 47.777 1.00 61.90 33 VAL C N 1
ATOM 2120 C CA . VAL C 1 35 ? 15.414 29.371 47.381 1.00 61.96 33 VAL C CA 1
ATOM 2121 C C . VAL C 1 35 ? 15.992 30.341 46.361 1.00 68.65 33 VAL C C 1
ATOM 2122 O O . VAL C 1 35 ? 15.295 30.755 45.428 1.00 72.51 33 VAL C O 1
ATOM 2126 N N . GLU C 1 36 ? 17.262 30.701 46.540 1.00 69.23 34 GLU C N 1
ATOM 2127 C CA . GLU C 1 36 ? 17.924 31.691 45.701 1.00 70.13 34 GLU C CA 1
ATOM 2128 C C . GLU C 1 36 ? 19.281 31.161 45.271 1.00 72.51 34 GLU C C 1
ATOM 2129 O O . GLU C 1 36 ? 20.070 30.709 46.108 1.00 72.60 34 GLU C O 1
ATOM 2135 N N . ASP C 1 37 ? 19.554 31.226 43.971 1.00 80.74 35 ASP C N 1
ATOM 2136 C CA . ASP C 1 37 ? 20.884 30.955 43.438 1.00 85.83 35 ASP C CA 1
ATOM 2137 C C . ASP C 1 37 ? 21.634 32.282 43.386 1.00 91.90 35 ASP C C 1
ATOM 2138 O O . ASP C 1 37 ? 21.327 33.143 42.555 1.00 90.96 35 ASP C O 1
ATOM 2143 N N . ARG C 1 38 ? 22.613 32.447 44.279 1.00 96.87 36 ARG C N 1
ATOM 2144 C CA . ARG C 1 38 ? 23.323 33.719 44.371 1.00 106.45 36 ARG C CA 1
ATOM 2145 C C . ARG C 1 38 ? 24.104 34.012 43.096 1.00 111.41 36 ARG C C 1
ATOM 2146 O O . ARG C 1 38 ? 24.236 35.173 42.690 1.00 112.34 36 ARG C O 1
ATOM 2156 N N . THR C 1 40 ? 23.375 33.188 39.996 1.00 106.11 38 THR C N 1
ATOM 2157 C CA . THR C 1 40 ? 22.520 33.477 38.853 1.00 99.79 38 THR C CA 1
ATOM 2158 C C . THR C 1 40 ? 21.339 34.380 39.175 1.00 95.45 38 THR C C 1
ATOM 2159 O O . THR C 1 40 ? 20.600 34.747 38.254 1.00 95.53 38 THR C O 1
ATOM 2163 N N . ALA C 1 41 ? 21.136 34.738 40.442 1.00 87.78 39 ALA C N 1
ATOM 2164 C CA . ALA C 1 41 ? 20.015 35.541 40.924 1.00 80.10 39 ALA C CA 1
ATOM 2165 C C . ALA C 1 41 ? 18.663 34.878 40.681 1.00 73.92 39 ALA C C 1
ATOM 2166 O O . ALA C 1 41 ? 17.625 35.543 40.780 1.00 69.50 39 ALA C O 1
ATOM 2168 N N . ASP C 1 42 ? 18.644 33.584 40.370 1.00 74.55 40 ASP C N 1
ATOM 2169 C CA . ASP C 1 42 ? 17.389 32.855 40.233 1.00 72.33 40 ASP C CA 1
ATOM 2170 C C . ASP C 1 42 ? 16.734 32.642 41.593 1.00 72.42 40 ASP C C 1
ATOM 2171 O O . ASP C 1 42 ? 17.401 32.296 42.573 1.00 68.73 40 ASP C O 1
ATOM 2176 N N . GLN C 1 43 ? 15.419 32.843 41.651 1.00 72.49 41 GLN C N 1
ATOM 2177 C CA . GLN C 1 43 ? 14.664 32.665 42.883 1.00 72.77 41 GLN C CA 1
ATOM 2178 C C . GLN C 1 43 ? 13.429 31.806 42.656 1.00 67.23 41 GLN C C 1
ATOM 2179 O O . GLN C 1 43 ? 12.718 31.964 41.660 1.00 56.22 41 GLN C O 1
ATOM 2185 N N . TRP C 1 44 ? 13.188 30.893 43.596 1.00 65.32 42 TRP C N 1
ATOM 2186 C CA . TRP C 1 44 ? 11.970 30.098 43.659 1.00 62.67 42 TRP C CA 1
ATOM 2187 C C . TRP C 1 44 ? 11.325 30.305 45.022 1.00 61.88 42 TRP C C 1
ATOM 2188 O O . TRP C 1 44 ? 12.023 30.390 46.037 1.00 64.55 42 TRP C O 1
ATOM 2199 N N . ARG C 1 45 ? 9.996 30.393 45.048 1.00 59.77 43 ARG C N 1
ATOM 2200 C CA . ARG C 1 45 ? 9.278 30.708 46.275 1.00 58.77 43 ARG C CA 1
ATOM 2201 C C . ARG C 1 45 ? 8.008 29.876 46.379 1.00 62.51 43 ARG C C 1
ATOM 2202 O O . ARG C 1 45 ? 7.308 29.673 45.385 1.00 70.42 43 ARG C O 1
ATOM 2210 N N . GLY C 1 46 ? 7.711 29.413 47.588 1.00 57.82 44 GLY C N 1
ATOM 2211 C CA . GLY C 1 46 ? 6.513 28.630 47.830 1.00 62.99 44 GLY C CA 1
ATOM 2212 C C . GLY C 1 46 ? 5.864 29.004 49.147 1.00 70.10 44 GLY C C 1
ATOM 2213 O O . GLY C 1 46 ? 6.538 29.330 50.127 1.00 67.86 44 GLY C O 1
ATOM 2214 N N . GLU C 1 47 ? 4.531 28.955 49.156 1.00 72.27 45 GLU C N 1
ATOM 2215 C CA . GLU C 1 47 ? 3.722 29.204 50.344 1.00 72.17 45 GLU C CA 1
ATOM 2216 C C . GLU C 1 47 ? 2.827 28.002 50.606 1.00 74.77 45 GLU C C 1
ATOM 2217 O O . GLU C 1 47 ? 2.092 27.567 49.714 1.00 72.71 45 GLU C O 1
ATOM 2223 N N . PHE C 1 48 ? 2.885 27.470 51.826 1.00 71.00 46 PHE C N 1
ATOM 2224 C CA . PHE C 1 48 ? 2.167 26.250 52.170 1.00 67.06 46 PHE C CA 1
ATOM 2225 C C . PHE C 1 48 ? 1.472 26.425 53.513 1.00 69.60 46 PHE C C 1
ATOM 2226 O O . PHE C 1 48 ? 2.103 26.832 54.493 1.00 73.59 46 PHE C O 1
ATOM 2234 N N . ASP C 1 49 ? 0.178 26.123 53.550 1.00 71.37 47 ASP C N 1
ATOM 2235 C CA . ASP C 1 49 ? -0.596 26.117 54.781 1.00 75.45 47 ASP C CA 1
ATOM 2236 C C . ASP C 1 49 ? -0.608 24.719 55.399 1.00 75.55 47 ASP C C 1
ATOM 2237 O O . ASP C 1 49 ? -0.228 23.730 54.769 1.00 76.93 47 ASP C O 1
ATOM 2242 N N . ALA C 1 50 ? -1.036 24.652 56.664 1.00 73.60 48 ALA C N 1
ATOM 2243 C CA . ALA C 1 50 ? -0.992 23.393 57.404 1.00 74.80 48 ALA C CA 1
ATOM 2244 C C . ALA C 1 50 ? -1.752 22.287 56.680 1.00 74.78 48 ALA C C 1
ATOM 2245 O O . ALA C 1 50 ? -1.324 21.128 56.682 1.00 77.88 48 ALA C O 1
ATOM 2247 N N . GLY C 1 51 ? -2.888 22.623 56.067 1.00 70.21 49 GLY C N 1
ATOM 2248 C CA . GLY C 1 51 ? -3.626 21.626 55.309 1.00 68.12 49 GLY C CA 1
ATOM 2249 C C . GLY C 1 51 ? -2.826 21.048 54.156 1.00 66.29 49 GLY C C 1
ATOM 2250 O O . GLY C 1 51 ? -2.819 19.833 53.942 1.00 66.60 49 GLY C O 1
ATOM 2251 N N . PHE C 1 52 ? -2.144 21.909 53.397 1.00 65.25 50 PHE C N 1
ATOM 2252 C CA . PHE C 1 52 ? -1.348 21.440 52.266 1.00 61.82 50 PHE C CA 1
ATOM 2253 C C . PHE C 1 52 ? -0.198 20.552 52.729 1.00 64.08 50 PHE C C 1
ATOM 2254 O O . PHE C 1 52 ? 0.033 19.474 52.169 1.00 63.64 50 PHE C O 1
ATOM 2262 N N . ILE C 1 53 ? 0.544 20.999 53.747 1.00 64.76 51 ILE C N 1
ATOM 2263 C CA . ILE C 1 53 ? 1.702 20.242 54.218 1.00 60.16 51 ILE C CA 1
ATOM 2264 C C . ILE C 1 53 ? 1.287 18.862 54.714 1.00 62.79 51 ILE C C 1
ATOM 2265 O O . ILE C 1 53 ? 1.923 17.852 54.387 1.00 65.93 51 ILE C O 1
ATOM 2270 N N . GLU C 1 54 ? 0.207 18.793 55.495 1.00 64.42 52 GLU C N 1
ATOM 2271 C CA . GLU C 1 54 ? -0.213 17.515 56.062 1.00 68.10 52 GLU C CA 1
ATOM 2272 C C . GLU C 1 54 ? -0.771 16.587 54.990 1.00 68.42 52 GLU C C 1
ATOM 2273 O O . GLU C 1 54 ? -0.550 15.371 55.037 1.00 67.64 52 GLU C O 1
ATOM 2279 N N . ASP C 1 55 ? -1.513 17.139 54.025 1.00 70.67 53 ASP C N 1
ATOM 2280 C CA . ASP C 1 55 ? -1.925 16.358 52.862 1.00 72.38 53 ASP C CA 1
ATOM 2281 C C . ASP C 1 55 ? -0.714 15.822 52.107 1.00 65.04 53 ASP C C 1
ATOM 2282 O O . ASP C 1 55 ? -0.726 14.686 51.617 1.00 64.31 53 ASP C O 1
ATOM 2287 N N . LEU C 1 56 ? 0.340 16.634 52.001 1.00 61.02 54 LEU C N 1
ATOM 2288 C CA . LEU C 1 56 ? 1.557 16.213 51.314 1.00 59.13 54 LEU C CA 1
ATOM 2289 C C . LEU C 1 56 ? 2.220 15.036 52.022 1.00 60.98 54 LEU C C 1
ATOM 2290 O O . LEU C 1 56 ? 2.520 14.010 51.397 1.00 62.85 54 LEU C O 1
ATOM 2295 N N . THR C 1 57 ? 2.471 15.171 53.328 1.00 54.92 55 THR C N 1
ATOM 2296 C CA . THR C 1 57 ? 3.115 14.094 54.076 1.00 52.68 55 THR C CA 1
ATOM 2297 C C . THR C 1 57 ? 2.263 12.832 54.092 1.00 52.65 55 THR C C 1
ATOM 2298 O O . THR C 1 57 ? 2.803 11.719 54.104 1.00 51.50 55 THR C O 1
ATOM 2302 N N . HIS C 1 58 ? 0.938 12.985 54.107 1.00 55.12 56 HIS C N 1
ATOM 2303 C CA . HIS C 1 58 ? 0.048 11.831 54.040 1.00 62.77 56 HIS C CA 1
ATOM 2304 C C . HIS C 1 58 ? 0.240 11.041 52.752 1.00 63.22 56 HIS C C 1
ATOM 2305 O O . HIS C 1 58 ? 0.186 9.805 52.763 1.00 61.59 56 HIS C O 1
ATOM 2312 N N . LYS C 1 59 ? 0.465 11.732 51.632 1.00 62.39 57 LYS C N 1
ATOM 2313 C CA . LYS C 1 59 ? 0.571 11.040 50.352 1.00 59.66 57 LYS C CA 1
ATOM 2314 C C . LYS C 1 59 ? 1.785 10.123 50.299 1.00 62.80 57 LYS C C 1
ATOM 2315 O O . LYS C 1 59 ? 1.770 9.123 49.572 1.00 64.85 57 LYS C O 1
ATOM 2317 N N . THR C 1 60 ? 2.833 10.437 51.060 1.00 57.40 58 THR C N 1
ATOM 2318 C CA . THR C 1 60 ? 4.003 9.575 51.144 1.00 48.75 58 THR C CA 1
ATOM 2319 C C . THR C 1 60 ? 3.785 8.355 52.032 1.00 48.20 58 THR C C 1
ATOM 2320 O O . THR C 1 60 ? 4.652 7.474 52.067 1.00 40.45 58 THR C O 1
ATOM 2324 N N . GLY C 1 61 ? 2.654 8.268 52.730 1.00 52.62 59 GLY C N 1
ATOM 2325 C CA . GLY C 1 61 ? 2.441 7.196 53.682 1.00 54.94 59 GLY C CA 1
ATOM 2326 C C . GLY C 1 61 ? 3.149 7.359 55.008 1.00 61.55 59 GLY C C 1
ATOM 2327 O O . GLY C 1 61 ? 3.111 6.435 55.828 1.00 63.82 59 GLY C O 1
ATOM 2328 N N . ASN C 1 62 ? 3.797 8.503 55.245 1.00 58.22 60 ASN C N 1
ATOM 2329 C CA . ASN C 1 62 ? 4.541 8.772 56.479 1.00 59.37 60 ASN C CA 1
ATOM 2330 C C . ASN C 1 62 ? 4.116 10.162 56.955 1.00 56.14 60 ASN C C 1
ATOM 2331 O O . ASN C 1 62 ? 4.828 11.152 56.766 1.00 53.37 60 ASN C O 1
ATOM 2336 N N . PHE C 1 63 ? 2.932 10.223 57.559 1.00 55.74 61 PHE C N 1
ATOM 2337 C CA . PHE C 1 63 ? 2.298 11.491 57.887 1.00 56.07 61 PHE C CA 1
ATOM 2338 C C . PHE C 1 63 ? 3.096 12.259 58.937 1.00 57.68 61 PHE C C 1
ATOM 2339 O O . PHE C 1 63 ? 3.762 11.678 59.798 1.00 59.41 61 PHE C O 1
ATOM 2347 N N . LYS C 1 64 ? 3.020 13.586 58.851 1.00 58.59 62 LYS C N 1
ATOM 2348 C CA . LYS C 1 64 ? 3.627 14.488 59.819 1.00 58.91 62 LYS C CA 1
ATOM 2349 C C . LYS C 1 64 ? 2.684 15.648 60.094 1.00 58.38 62 LYS C C 1
ATOM 2350 O O . LYS C 1 64 ? 2.081 16.201 59.170 1.00 61.44 62 LYS C O 1
ATOM 2356 N N . GLN C 1 65 ? 2.552 16.002 61.371 1.00 56.64 63 GLN C N 1
ATOM 2357 C CA . GLN C 1 65 ? 1.834 17.215 61.732 1.00 55.39 63 GLN C CA 1
ATOM 2358 C C . GLN C 1 65 ? 2.576 18.429 61.183 1.00 53.10 63 GLN C C 1
ATOM 2359 O O . GLN C 1 65 ? 3.796 18.403 60.995 1.00 52.67 63 GLN C O 1
ATOM 2365 N N . PHE C 1 66 ? 1.822 19.495 60.904 1.00 52.01 64 PHE C N 1
ATOM 2366 C CA . PHE C 1 66 ? 2.415 20.676 60.283 1.00 48.77 64 PHE C CA 1
ATOM 2367 C C . PHE C 1 66 ? 3.565 21.237 61.114 1.00 52.27 64 PHE C C 1
ATOM 2368 O O . PHE C 1 66 ? 4.613 21.602 60.567 1.00 52.66 64 PHE C O 1
ATOM 2376 N N . ASN C 1 67 ? 3.388 21.320 62.437 1.00 50.48 65 ASN C N 1
ATOM 2377 C CA . ASN C 1 67 ? 4.423 21.906 63.284 1.00 53.97 65 ASN C CA 1
ATOM 2378 C C . ASN C 1 67 ? 5.668 21.028 63.355 1.00 55.50 65 ASN C C 1
ATOM 2379 O O . ASN C 1 67 ? 6.785 21.548 63.451 1.00 59.84 65 ASN C O 1
ATOM 2384 N N . ILE C 1 68 ? 5.501 19.705 63.315 1.00 51.11 66 ILE C N 1
ATOM 2385 C CA . ILE C 1 68 ? 6.660 18.818 63.300 1.00 48.06 66 ILE C CA 1
ATOM 2386 C C . ILE C 1 68 ? 7.395 18.925 61.971 1.00 47.29 66 ILE C C 1
ATOM 2387 O O . ILE C 1 68 ? 8.631 18.959 61.932 1.00 48.95 66 ILE C O 1
ATOM 2392 N N . PHE C 1 69 ? 6.650 18.971 60.863 1.00 47.83 67 PHE C N 1
ATOM 2393 C CA . PHE C 1 69 ? 7.266 19.112 59.546 1.00 50.94 67 PHE C CA 1
ATOM 2394 C C . PHE C 1 69 ? 8.144 20.357 59.476 1.00 50.91 67 PHE C C 1
ATOM 2395 O O . PHE C 1 69 ? 9.275 20.307 58.979 1.00 49.13 67 PHE C O 1
ATOM 2403 N N . CYS C 1 70 ? 7.632 21.490 59.966 1.00 52.59 68 CYS C N 1
ATOM 2404 C CA . CYS C 1 70 ? 8.409 22.726 59.948 1.00 54.16 68 CYS C CA 1
ATOM 2405 C C . CYS C 1 70 ? 9.688 22.589 60.764 1.00 55.66 68 CYS C C 1
ATOM 2406 O O . CYS C 1 70 ? 10.742 23.102 60.371 1.00 57.61 68 CYS C O 1
ATOM 2409 N N . HIS C 1 71 ? 9.610 21.911 61.913 1.00 51.08 69 HIS C N 1
ATOM 2410 C CA . HIS C 1 71 ? 10.797 21.716 62.741 1.00 51.09 69 HIS C CA 1
ATOM 2411 C C . HIS C 1 71 ? 11.815 20.815 62.051 1.00 48.71 69 HIS C C 1
ATOM 2412 O O . HIS C 1 71 ? 13.023 21.073 62.117 1.00 45.11 69 HIS C O 1
ATOM 2427 N N . LEU C 1 73 ? 12.181 20.564 58.895 1.00 51.10 71 LEU C N 1
ATOM 2428 C CA . LEU C 1 73 ? 12.730 21.372 57.810 1.00 58.06 71 LEU C CA 1
ATOM 2429 C C . LEU C 1 73 ? 13.827 22.303 58.313 1.00 60.39 71 LEU C C 1
ATOM 2430 O O . LEU C 1 73 ? 14.866 22.459 57.660 1.00 63.70 71 LEU C O 1
ATOM 2435 N N . GLU C 1 74 ? 13.610 22.941 59.466 1.00 62.08 72 GLU C N 1
ATOM 2436 C CA . GLU C 1 74 ? 14.631 23.822 60.025 1.00 63.44 72 GLU C CA 1
ATOM 2437 C C . GLU C 1 74 ? 15.855 23.029 60.465 1.00 58.66 72 GLU C C 1
ATOM 2438 O O . GLU C 1 74 ? 16.993 23.474 60.274 1.00 60.21 72 GLU C O 1
ATOM 2444 N N . SER C 1 75 ? 15.638 21.850 61.052 1.00 54.34 73 SER C N 1
ATOM 2445 C CA . SER C 1 75 ? 16.753 21.014 61.481 1.00 54.80 73 SER C CA 1
ATOM 2446 C C . SER C 1 75 ? 17.595 20.578 60.292 1.00 60.38 73 SER C C 1
ATOM 2447 O O . SER C 1 75 ? 18.824 20.472 60.391 1.00 67.09 73 SER C O 1
ATOM 2450 N N . ALA C 1 76 ? 16.942 20.301 59.161 1.00 56.92 74 ALA C N 1
ATOM 2451 C CA . ALA C 1 76 ? 17.668 19.979 57.939 1.00 56.59 74 ALA C CA 1
ATOM 2452 C C . ALA C 1 76 ? 18.501 21.163 57.459 1.00 58.49 74 ALA C C 1
ATOM 2453 O O . ALA C 1 76 ? 19.643 20.986 57.020 1.00 61.32 74 ALA C O 1
ATOM 2455 N N . LEU C 1 77 ? 17.944 22.377 57.524 1.00 59.77 75 LEU C N 1
ATOM 2456 C CA . LEU C 1 77 ? 18.672 23.547 57.034 1.00 67.94 75 LEU C CA 1
ATOM 2457 C C . LEU C 1 77 ? 19.896 23.846 57.885 1.00 75.61 75 LEU C C 1
ATOM 2458 O O . LEU C 1 77 ? 20.973 24.136 57.353 1.00 78.15 75 LEU C O 1
ATOM 2463 N N . THR C 1 78 ? 19.753 23.780 59.205 1.00 72.81 76 THR C N 1
ATOM 2464 C CA . THR C 1 78 ? 20.872 24.032 60.099 1.00 72.24 76 THR C CA 1
ATOM 2465 C C . THR C 1 78 ? 21.750 22.807 60.290 1.00 74.46 76 THR C C 1
ATOM 2466 O O . THR C 1 78 ? 22.779 22.903 60.969 1.00 78.43 76 THR C O 1
ATOM 2470 N N . GLN C 1 79 ? 21.374 21.672 59.698 1.00 73.09 77 GLN C N 1
ATOM 2471 C CA . GLN C 1 79 ? 22.160 20.442 59.771 1.00 78.03 77 GLN C CA 1
ATOM 2472 C C . GLN C 1 79 ? 22.386 20.036 61.225 1.00 86.73 77 GLN C C 1
ATOM 2473 O O . GLN C 1 79 ? 23.463 19.575 61.609 1.00 94.54 77 GLN C O 1
ATOM 2479 N N . SER C 1 80 ? 21.349 20.219 62.042 1.00 82.66 78 SER C N 1
ATOM 2480 C CA . SER C 1 80 ? 21.391 19.940 63.468 1.00 81.83 78 SER C CA 1
ATOM 2481 C C . SER C 1 80 ? 20.649 18.655 63.823 1.00 77.45 78 SER C C 1
ATOM 2482 O O . SER C 1 80 ? 20.347 18.421 64.999 1.00 81.00 78 SER C O 1
ATOM 2485 N N . SER C 1 81 ? 20.353 17.818 62.826 1.00 76.54 79 SER C N 1
ATOM 2486 C CA . SER C 1 81 ? 19.610 16.580 63.015 1.00 75.29 79 SER C CA 1
ATOM 2487 C C . SER C 1 81 ? 20.151 15.527 62.061 1.00 74.22 79 SER C C 1
ATOM 2488 O O . SER C 1 81 ? 20.439 15.820 60.897 1.00 79.90 79 SER C O 1
ATOM 2491 N N . GLU C 1 82 ? 20.281 14.301 62.561 1.00 70.76 80 GLU C N 1
ATOM 2492 C CA . GLU C 1 82 ? 20.933 13.223 61.832 1.00 67.62 80 GLU C CA 1
ATOM 2493 C C . GLU C 1 82 ? 20.001 12.479 60.884 1.00 70.11 80 GLU C C 1
ATOM 2494 O O . GLU C 1 82 ? 20.478 11.663 60.088 1.00 74.20 80 GLU C O 1
ATOM 2496 N N . SER C 1 83 ? 18.694 12.732 60.945 1.00 62.66 81 SER C N 1
ATOM 2497 C CA . SER C 1 83 ? 17.733 11.976 60.159 1.00 59.36 81 SER C CA 1
ATOM 2498 C C . SER C 1 83 ? 17.129 12.755 58.999 1.00 62.76 81 SER C C 1
ATOM 2499 O O . SER C 1 83 ? 16.406 12.160 58.193 1.00 61.88 81 SER C O 1
ATOM 2502 N N . VAL C 1 84 ? 17.396 14.054 58.884 1.00 60.95 82 VAL C N 1
ATOM 2503 C CA . VAL C 1 84 ? 16.795 14.877 57.842 1.00 57.32 82 VAL C CA 1
ATOM 2504 C C . VAL C 1 84 ? 17.882 15.632 57.090 1.00 60.55 82 VAL C C 1
ATOM 2505 O O . VAL C 1 84 ? 18.819 16.168 57.694 1.00 59.96 82 VAL C O 1
ATOM 2509 N N . THR C 1 85 ? 17.749 15.670 55.766 1.00 62.84 83 THR C N 1
ATOM 2510 C CA . THR C 1 85 ? 18.615 16.443 54.890 1.00 63.33 83 THR C CA 1
ATOM 2511 C C . THR C 1 85 ? 17.764 17.051 53.784 1.00 63.37 83 THR C C 1
ATOM 2512 O O . THR C 1 85 ? 16.571 16.761 53.658 1.00 61.13 83 THR C O 1
ATOM 2516 N N . LEU C 1 86 ? 18.386 17.906 52.977 1.00 64.96 84 LEU C N 1
ATOM 2517 C CA . LEU C 1 86 ? 17.691 18.630 51.925 1.00 65.09 84 LEU C CA 1
ATOM 2518 C C . LEU C 1 86 ? 18.310 18.329 50.568 1.00 68.42 84 LEU C C 1
ATOM 2519 O O . LEU C 1 86 ? 19.497 18.007 50.464 1.00 71.99 84 LEU C O 1
ATOM 2524 N N . ASP C 1 87 ? 17.484 18.427 49.529 1.00 69.73 85 ASP C N 1
ATOM 2525 C CA . ASP C 1 87 ? 17.966 18.394 48.158 1.00 68.98 85 ASP C CA 1
ATOM 2526 C C . ASP C 1 87 ? 17.066 19.279 47.306 1.00 67.73 85 ASP C C 1
ATOM 2527 O O . ASP C 1 87 ? 15.905 19.522 47.647 1.00 63.47 85 ASP C O 1
ATOM 2532 N N . LEU C 1 88 ? 17.606 19.747 46.178 1.00 64.93 86 LEU C N 1
ATOM 2533 C CA . LEU C 1 88 ? 16.880 20.640 45.278 1.00 60.97 86 LEU C CA 1
ATOM 2534 C C . LEU C 1 88 ? 16.893 20.047 43.874 1.00 65.71 86 LEU C C 1
ATOM 2535 O O . LEU C 1 88 ? 17.953 19.950 43.245 1.00 67.04 86 LEU C O 1
ATOM 2540 N N . LEU C 1 89 ? 15.719 19.659 43.386 1.00 64.17 87 LEU C N 1
ATOM 2541 C CA . LEU C 1 89 ? 15.565 18.969 42.115 1.00 59.86 87 LEU C CA 1
ATOM 2542 C C . LEU C 1 89 ? 14.854 19.835 41.084 1.00 65.48 87 LEU C C 1
ATOM 2543 O O . LEU C 1 89 ? 14.017 20.677 41.423 1.00 66.45 87 LEU C O 1
ATOM 2548 N N . THR C 1 90 ? 15.210 19.629 39.821 1.00 62.27 88 THR C N 1
ATOM 2549 C CA . THR C 1 90 ? 14.411 20.148 38.725 1.00 63.88 88 THR C CA 1
ATOM 2550 C C . THR C 1 90 ? 13.363 19.096 38.372 1.00 63.19 88 THR C C 1
ATOM 2551 O O . THR C 1 90 ? 13.350 17.995 38.927 1.00 63.83 88 THR C O 1
ATOM 2555 N N . TYR C 1 91 ? 12.462 19.436 37.448 1.00 66.78 89 TYR C N 1
ATOM 2556 C CA . TYR C 1 91 ? 11.422 18.470 37.105 1.00 69.98 89 TYR C CA 1
ATOM 2557 C C . TYR C 1 91 ? 12.006 17.224 36.450 1.00 78.69 89 TYR C C 1
ATOM 2558 O O . TYR C 1 91 ? 11.484 16.122 36.649 1.00 80.34 89 TYR C O 1
ATOM 2567 N N . THR C 1 92 ? 13.080 17.373 35.669 1.00 85.26 90 THR C N 1
ATOM 2568 C CA . THR C 1 92 ? 13.741 16.204 35.095 1.00 90.17 90 THR C CA 1
ATOM 2569 C C . THR C 1 92 ? 14.292 15.297 36.188 1.00 92.95 90 THR C C 1
ATOM 2570 O O . THR C 1 92 ? 14.168 14.069 36.109 1.00 94.19 90 THR C O 1
ATOM 2574 N N . ASP C 1 93 ? 14.915 15.886 37.211 1.00 91.18 91 ASP C N 1
ATOM 2575 C CA . ASP C 1 93 ? 15.496 15.098 38.292 1.00 89.77 91 ASP C CA 1
ATOM 2576 C C . ASP C 1 93 ? 14.418 14.413 39.119 1.00 87.11 91 ASP C C 1
ATOM 2577 O O . ASP C 1 93 ? 14.651 13.333 39.674 1.00 87.26 91 ASP C O 1
ATOM 2582 N N . LEU C 1 94 ? 13.277 15.086 39.245 1.00 89.23 92 LEU C N 1
ATOM 2583 C CA . LEU C 1 94 ? 12.114 14.614 40.038 1.00 91.84 92 LEU C CA 1
ATOM 2584 C C . LEU C 1 94 ? 11.491 13.358 39.426 1.00 95.94 92 LEU C C 1
ATOM 2585 O O . LEU C 1 94 ? 11.099 12.480 40.194 1.00 97.82 92 LEU C O 1
ATOM 2590 N N . GLU C 1 95 ? 11.383 13.317 38.101 1.00 98.78 93 GLU C N 1
ATOM 2591 C CA . GLU C 1 95 ? 10.743 12.149 37.452 1.00 101.86 93 GLU C CA 1
ATOM 2592 C C . GLU C 1 95 ? 11.723 10.976 37.472 1.00 101.19 93 GLU C C 1
ATOM 2593 O O . GLU C 1 95 ? 11.268 9.842 37.545 1.00 99.72 93 GLU C O 1
ATOM 2599 N N . SER C 1 96 ? 13.028 11.237 37.425 1.00 96.33 94 SER C N 1
ATOM 2600 C CA . SER C 1 96 ? 13.973 10.098 37.506 1.00 92.65 94 SER C CA 1
ATOM 2601 C C . SER C 1 96 ? 13.806 9.430 38.872 1.00 92.40 94 SER C C 1
ATOM 2602 O O . SER C 1 96 ? 13.773 8.206 38.925 1.00 91.41 94 SER C O 1
ATOM 2605 N N . LEU C 1 97 ? 13.692 10.231 39.930 1.00 98.08 95 LEU C N 1
ATOM 2606 C CA . LEU C 1 97 ? 13.424 9.706 41.290 1.00 102.26 95 LEU C CA 1
ATOM 2607 C C . LEU C 1 97 ? 12.037 9.052 41.262 1.00 111.56 95 LEU C C 1
ATOM 2608 O O . LEU C 1 97 ? 11.886 7.946 41.799 1.00 115.32 95 LEU C O 1
ATOM 2613 N N . ARG C 1 98 ? 11.073 9.698 40.607 1.00 116.47 96 ARG C N 1
ATOM 2614 C CA . ARG C 1 98 ? 9.681 9.176 40.539 1.00 118.79 96 ARG C CA 1
ATOM 2615 C C . ARG C 1 98 ? 9.662 7.843 39.790 1.00 120.68 96 ARG C C 1
ATOM 2616 O O . ARG C 1 98 ? 8.881 6.964 40.184 1.00 120.77 96 ARG C O 1
ATOM 2618 N N . ASN C 1 99 ? 10.474 7.740 38.735 1.00 120.60 97 ASN C N 1
ATOM 2619 C CA . ASN C 1 99 ? 10.571 6.543 37.860 1.00 119.73 97 ASN C CA 1
ATOM 2620 C C . ASN C 1 99 ? 11.755 6.726 36.905 1.00 116.84 97 ASN C C 1
ATOM 2621 O O . ASN C 1 99 ? 11.551 6.509 35.701 1.00 115.23 97 ASN C O 1
ATOM 2623 N N . SER C 1 113 ? 11.299 15.884 31.737 1.00 122.09 111 SER C N 1
ATOM 2624 C CA . SER C 1 113 ? 11.225 15.414 30.331 1.00 122.86 111 SER C CA 1
ATOM 2625 C C . SER C 1 113 ? 11.052 16.617 29.403 1.00 119.26 111 SER C C 1
ATOM 2626 O O . SER C 1 113 ? 11.720 17.643 29.627 1.00 120.44 111 SER C O 1
ATOM 2629 N N . ALA C 1 114 ? 10.209 16.467 28.381 1.00 110.63 112 ALA C N 1
ATOM 2630 C CA . ALA C 1 114 ? 9.925 17.562 27.460 1.00 102.31 112 ALA C CA 1
ATOM 2631 C C . ALA C 1 114 ? 8.908 18.549 28.018 1.00 94.75 112 ALA C C 1
ATOM 2632 O O . ALA C 1 114 ? 8.688 19.598 27.402 1.00 94.72 112 ALA C O 1
ATOM 2634 N N . GLN C 1 115 ? 8.289 18.237 29.156 1.00 85.43 113 GLN C N 1
ATOM 2635 C CA . GLN C 1 115 ? 7.343 19.147 29.786 1.00 76.87 113 GLN C CA 1
ATOM 2636 C C . GLN C 1 115 ? 8.030 20.451 30.176 1.00 67.87 113 GLN C C 1
ATOM 2637 O O . GLN C 1 115 ? 9.154 20.452 30.683 1.00 61.64 113 GLN C O 1
ATOM 2643 N N . LEU C 1 116 ? 7.352 21.567 29.923 1.00 69.27 114 LEU C N 1
ATOM 2644 C CA . LEU C 1 116 ? 7.878 22.885 30.255 1.00 67.40 114 LEU C CA 1
ATOM 2645 C C . LEU C 1 116 ? 7.539 23.204 31.706 1.00 67.27 114 LEU C C 1
ATOM 2646 O O . LEU C 1 116 ? 6.363 23.234 32.087 1.00 65.54 114 LEU C O 1
ATOM 2651 N N . ASN C 1 117 ? 8.571 23.457 32.507 1.00 65.41 115 ASN C N 1
ATOM 2652 C CA . ASN C 1 117 ? 8.439 23.474 33.963 1.00 58.53 115 ASN C CA 1
ATOM 2653 C C . ASN C 1 117 ? 9.708 24.095 34.534 1.00 55.37 115 ASN C C 1
ATOM 2654 O O . ASN C 1 117 ? 10.759 23.447 34.554 1.00 60.72 115 ASN C O 1
ATOM 2659 N N . SER C 1 118 ? 9.611 25.343 34.982 1.00 48.25 116 SER C N 1
ATOM 2660 C CA . SER C 1 118 ? 10.736 26.066 35.559 1.00 59.82 116 SER C CA 1
ATOM 2661 C C . SER C 1 118 ? 10.788 25.941 37.074 1.00 66.45 116 SER C C 1
ATOM 2662 O O . SER C 1 118 ? 11.670 26.532 37.703 1.00 71.47 116 SER C O 1
ATOM 2665 N N . LYS C 1 119 ? 9.861 25.197 37.670 1.00 66.74 117 LYS C N 1
ATOM 2666 C CA . LYS C 1 119 ? 9.796 25.058 39.115 1.00 61.37 117 LYS C CA 1
ATOM 2667 C C . LYS C 1 119 ? 10.979 24.249 39.634 1.00 58.29 117 LYS C C 1
ATOM 2668 O O . LYS C 1 119 ? 11.600 23.460 38.916 1.00 64.64 117 LYS C O 1
ATOM 2674 N N . ARG C 1 120 ? 11.298 24.473 40.902 1.00 54.48 118 ARG C N 1
ATOM 2675 C CA . ARG C 1 120 ? 12.236 23.634 41.626 1.00 56.59 118 ARG C CA 1
ATOM 2676 C C . ARG C 1 120 ? 11.489 22.945 42.755 1.00 50.10 118 ARG C C 1
ATOM 2677 O O . ARG C 1 120 ? 10.455 23.425 43.229 1.00 46.45 118 ARG C O 1
ATOM 2685 N N . TYR C 1 121 ? 12.030 21.819 43.199 1.00 53.64 119 TYR C N 1
ATOM 2686 C CA . TYR C 1 121 ? 11.404 21.024 44.247 1.00 58.38 119 TYR C CA 1
ATOM 2687 C C . TYR C 1 121 ? 12.420 20.800 45.355 1.00 53.78 119 TYR C C 1
ATOM 2688 O O . TYR C 1 121 ? 13.396 20.064 45.171 1.00 49.83 119 TYR C O 1
ATOM 2697 N N . LEU C 1 122 ? 12.186 21.433 46.500 1.00 53.07 120 LEU C N 1
ATOM 2698 C CA . LEU C 1 122 ? 13.009 21.197 47.675 1.00 50.21 120 LEU C CA 1
ATOM 2699 C C . LEU C 1 122 ? 12.561 19.886 48.302 1.00 49.63 120 LEU C C 1
ATOM 2700 O O . LEU C 1 122 ? 11.397 19.745 48.693 1.00 51.85 120 LEU C O 1
ATOM 2705 N N . ILE C 1 123 ? 13.475 18.932 48.398 1.00 50.71 121 ILE C N 1
ATOM 2706 C CA . ILE C 1 123 ? 13.164 17.611 48.920 1.00 54.83 121 ILE C CA 1
ATOM 2707 C C . ILE C 1 123 ? 13.650 17.554 50.359 1.00 50.20 121 ILE C C 1
ATOM 2708 O O . ILE C 1 123 ? 14.850 17.699 50.625 1.00 50.32 121 ILE C O 1
ATOM 2713 N N . LEU C 1 124 ? 12.723 17.341 51.287 1.00 53.39 122 LEU C N 1
ATOM 2714 C CA . LEU C 1 124 ? 13.070 17.038 52.669 1.00 54.07 122 LEU C CA 1
ATOM 2715 C C . LEU C 1 124 ? 13.192 15.524 52.770 1.00 50.71 122 LEU C C 1
ATOM 2716 O O . LEU C 1 124 ? 12.206 14.801 52.596 1.00 54.56 122 LEU C O 1
ATOM 2721 N N . ILE C 1 125 ? 14.400 15.042 53.035 1.00 47.27 123 ILE C N 1
ATOM 2722 C CA . ILE C 1 125 ? 14.692 13.614 53.020 1.00 52.57 123 ILE C CA 1
ATOM 2723 C C . ILE C 1 125 ? 14.771 13.138 54.463 1.00 55.75 123 ILE C C 1
ATOM 2724 O O . ILE C 1 125 ? 15.674 13.528 55.211 1.00 53.37 123 ILE C O 1
ATOM 2729 N N . TYR C 1 126 ? 13.829 12.282 54.847 1.00 56.05 124 TYR C N 1
ATOM 2730 C CA . TYR C 1 126 ? 13.711 11.762 56.204 1.00 54.10 124 TYR C CA 1
ATOM 2731 C C . TYR C 1 126 ? 14.185 10.315 56.188 1.00 54.42 124 TYR C C 1
ATOM 2732 O O . TYR C 1 126 ? 13.508 9.442 55.634 1.00 56.34 124 TYR C O 1
ATOM 2741 N N . SER C 1 127 ? 15.342 10.059 56.798 1.00 55.70 125 SER C N 1
ATOM 2742 C CA . SER C 1 127 ? 15.982 8.747 56.761 1.00 58.35 125 SER C CA 1
ATOM 2743 C C . SER C 1 127 ? 16.124 8.218 58.182 1.00 56.20 125 SER C C 1
ATOM 2744 O O . SER C 1 127 ? 16.929 8.734 58.964 1.00 61.21 125 SER C O 1
ATOM 2747 N N . VAL C 1 128 ? 15.346 7.190 58.513 1.00 53.71 126 VAL C N 1
ATOM 2748 C CA . VAL C 1 128 ? 15.422 6.506 59.793 1.00 57.36 126 VAL C CA 1
ATOM 2749 C C . VAL C 1 128 ? 15.574 5.011 59.530 1.00 60.85 126 VAL C C 1
ATOM 2750 O O . VAL C 1 128 ? 15.688 4.573 58.386 1.00 63.31 126 VAL C O 1
ATOM 2754 N N . GLU C 1 129 ? 15.589 4.229 60.614 1.00 64.26 127 GLU C N 1
ATOM 2755 C CA . GLU C 1 129 ? 15.999 2.830 60.520 1.00 65.51 127 GLU C CA 1
ATOM 2756 C C . GLU C 1 129 ? 15.119 2.038 59.557 1.00 62.70 127 GLU C C 1
ATOM 2757 O O . GLU C 1 129 ? 15.624 1.235 58.766 1.00 62.98 127 GLU C O 1
ATOM 2763 N N . PHE C 1 130 ? 13.805 2.255 59.595 1.00 58.46 128 PHE C N 1
ATOM 2764 C CA . PHE C 1 130 ? 12.887 1.495 58.753 1.00 54.57 128 PHE C CA 1
ATOM 2765 C C . PHE C 1 130 ? 12.104 2.381 57.790 1.00 58.44 128 PHE C C 1
ATOM 2766 O O . PHE C 1 130 ? 11.031 1.982 57.324 1.00 59.39 128 PHE C O 1
ATOM 2774 N N . ASP C 1 131 ? 12.615 3.569 57.471 1.00 59.30 129 ASP C N 1
ATOM 2775 C CA . ASP C 1 131 ? 11.935 4.447 56.530 1.00 58.59 129 ASP C CA 1
ATOM 2776 C C . ASP C 1 131 ? 12.954 5.276 55.763 1.00 57.03 129 ASP C C 1
ATOM 2777 O O . ASP C 1 131 ? 13.986 5.685 56.302 1.00 50.72 129 ASP C O 1
ATOM 2782 N N . ARG C 1 132 ? 12.640 5.520 54.492 1.00 61.44 130 ARG C N 1
ATOM 2783 C CA . ARG C 1 132 ? 13.296 6.548 53.691 1.00 57.46 130 ARG C CA 1
ATOM 2784 C C . ARG C 1 132 ? 12.192 7.293 52.958 1.00 58.37 130 ARG C C 1
ATOM 2785 O O . ARG C 1 132 ? 11.567 6.739 52.047 1.00 61.39 130 ARG C O 1
ATOM 2793 N N . ILE C 1 133 ? 11.944 8.539 53.357 1.00 56.49 131 ILE C N 1
ATOM 2794 C CA . ILE C 1 133 ? 10.825 9.318 52.845 1.00 54.67 131 ILE C CA 1
ATOM 2795 C C . ILE C 1 133 ? 11.347 10.602 52.218 1.00 55.47 131 ILE C C 1
ATOM 2796 O O . ILE C 1 133 ? 12.229 11.266 52.775 1.00 57.81 131 ILE C O 1
ATOM 2801 N N . HIS C 1 134 ? 10.779 10.960 51.070 1.00 59.00 132 HIS C N 1
ATOM 2802 C CA . HIS C 1 134 ? 11.081 12.208 50.381 1.00 58.23 132 HIS C CA 1
ATOM 2803 C C . HIS C 1 134 ? 9.823 13.062 50.377 1.00 54.28 132 HIS C C 1
ATOM 2804 O O . HIS C 1 134 ? 8.801 12.664 49.808 1.00 57.78 132 HIS C O 1
ATOM 2811 N N . TYR C 1 135 ? 9.893 14.224 51.023 1.00 53.34 133 TYR C N 1
ATOM 2812 C CA . TYR C 1 135 ? 8.776 15.154 51.034 1.00 54.94 133 TYR C CA 1
ATOM 2813 C C . TYR C 1 135 ? 9.043 16.243 50.008 1.00 57.34 133 TYR C C 1
ATOM 2814 O O . TYR C 1 135 ? 9.893 17.113 50.252 1.00 63.59 133 TYR C O 1
ATOM 2823 N N . PRO C 1 136 ? 8.356 16.249 48.868 1.00 57.29 134 PRO C N 1
ATOM 2824 C CA . PRO C 1 136 ? 8.665 17.236 47.827 1.00 55.75 134 PRO C CA 1
ATOM 2825 C C . PRO C 1 136 ? 7.860 18.516 47.969 1.00 56.25 134 PRO C C 1
ATOM 2826 O O . PRO C 1 136 ? 6.629 18.483 48.062 1.00 60.21 134 PRO C O 1
ATOM 2830 N N . LEU C 1 137 ? 8.547 19.654 47.991 1.00 52.13 135 LEU C N 1
ATOM 2831 C CA . LEU C 1 137 ? 7.880 20.947 48.052 1.00 53.59 135 LEU C CA 1
ATOM 2832 C C . LEU C 1 137 ? 8.072 21.683 46.735 1.00 54.46 135 LEU C C 1
ATOM 2833 O O . LEU C 1 137 ? 9.207 22.063 46.405 1.00 51.65 135 LEU C O 1
ATOM 2838 N N . PRO C 1 138 ? 7.015 21.914 45.958 1.00 56.87 136 PRO C N 1
ATOM 2839 C CA . PRO C 1 138 ? 7.180 22.611 44.677 1.00 57.63 136 PRO C CA 1
ATOM 2840 C C . PRO C 1 138 ? 7.304 24.113 44.902 1.00 52.29 136 PRO C C 1
ATOM 2841 O O . PRO C 1 138 ? 6.495 24.716 45.610 1.00 53.59 136 PRO C O 1
ATOM 2845 N N . LEU C 1 139 ? 8.333 24.707 44.306 1.00 49.85 137 LEU C N 1
ATOM 2846 C CA . LEU C 1 139 ? 8.595 26.142 44.427 1.00 57.22 137 LEU C CA 1
ATOM 2847 C C . LEU C 1 139 ? 8.526 26.787 43.049 1.00 58.49 137 LEU C C 1
ATOM 2848 O O . LEU C 1 139 ? 9.467 26.650 42.249 1.00 60.94 137 LEU C O 1
ATOM 2853 N N . PRO C 1 140 ? 7.430 27.473 42.720 1.00 57.02 138 PRO C N 1
ATOM 2854 C CA . PRO C 1 140 ? 7.348 28.159 41.425 1.00 58.77 138 PRO C CA 1
ATOM 2855 C C . PRO C 1 140 ? 8.483 29.153 41.225 1.00 62.23 138 PRO C C 1
ATOM 2856 O O . PRO C 1 140 ? 8.965 29.785 42.168 1.00 63.25 138 PRO C O 1
ATOM 2860 N N . TYR C 1 141 ? 8.899 29.287 39.968 1.00 64.08 139 TYR C N 1
ATOM 2861 C CA . TYR C 1 141 ? 9.967 30.208 39.605 1.00 66.09 139 TYR C CA 1
ATOM 2862 C C . TYR C 1 141 ? 9.507 31.655 39.745 1.00 68.40 139 TYR C C 1
ATOM 2863 O O . TYR C 1 141 ? 8.392 32.011 39.356 1.00 72.20 139 TYR C O 1
ATOM 2872 N N . GLN C 1 142 ? 10.378 32.492 40.310 1.00 68.28 140 GLN C N 1
ATOM 2873 C CA . GLN C 1 142 ? 10.079 33.897 40.559 1.00 70.33 140 GLN C CA 1
ATOM 2874 C C . GLN C 1 142 ? 10.886 34.835 39.671 1.00 74.70 140 GLN C C 1
ATOM 2875 O O . GLN C 1 142 ? 10.947 36.038 39.949 1.00 74.13 140 GLN C O 1
ATOM 2881 N N . GLY C 1 143 ? 11.502 34.319 38.611 1.00 79.77 141 GLY C N 1
ATOM 2882 C CA . GLY C 1 143 ? 12.373 35.142 37.795 1.00 81.36 141 GLY C CA 1
ATOM 2883 C C . GLY C 1 143 ? 13.710 35.376 38.480 1.00 83.99 141 GLY C C 1
ATOM 2884 O O . GLY C 1 143 ? 14.212 34.534 39.226 1.00 83.32 141 GLY C O 1
ATOM 2885 N N . LYS C 1 144 ? 14.289 36.551 38.221 1.00 85.77 142 LYS C N 1
ATOM 2886 C CA . LYS C 1 144 ? 15.547 36.975 38.831 1.00 88.75 142 LYS C CA 1
ATOM 2887 C C . LYS C 1 144 ? 15.328 38.316 39.519 1.00 94.45 142 LYS C C 1
ATOM 2888 O O . LYS C 1 144 ? 15.729 39.367 38.993 1.00 100.35 142 LYS C O 1
ATOM 2894 N N . PRO C 1 145 ? 14.690 38.330 40.700 1.00 98.05 143 PRO C N 1
ATOM 2895 C CA . PRO C 1 145 ? 14.492 39.585 41.434 1.00 102.36 143 PRO C CA 1
ATOM 2896 C C . PRO C 1 145 ? 15.806 40.195 41.912 1.00 107.89 143 PRO C C 1
ATOM 2897 O O . PRO C 1 145 ? 16.296 41.130 41.278 1.00 112.87 143 PRO C O 1
#

Radius of gyration: 23.03 Å; Cα contacts (8 Å, |Δi|>4): 745; chains: 3; bounding box: 40×62×68 Å

Foldseek 3Di:
DDWAWDAAPRATWIWDWDDPFKIKIWIARPVRKIFIDIGGQVRQQVQCVVQVHGDGSVRVVVCVCQRVVVDDFWHWHKDFPVVVVVVVVSGKIWIWIWGHDDPDTTTRTDITDID/DDWDWAFDAAPNQTWIWIWDDDFKIKIWIARPVRWIWIAIDGQVRQQVQCVVQVHGDGSVRVVVCVCQRVVVDDFWHKHKDAPVVVVVVVCAGKIWIWIWGHDDPDTTTRTTITHTD/DDKDWAWDAAPNQIWIWIWDDDFKIKIWIARVLLWIFIDIDGQVRQQVQCVVQVRGDGSVVVVCCVCQRVVVDDFWHKHKDFPVRVVVVVVDPDDAPWIWIWIWGHDDPDTTTRTDITHIDGRD

Organism: Homo sapiens (NCBI:txid9606)

B-factor: mean 69.81, std 16.49, range [32.98, 172.05]

Secondary structure (DSSP, 8-state):
--EEEEEETTEEEEEE--BTTEEEEEEEE---EEEEEEEEHHHHHHHHHHTTS---HHHHH--HHHHHT--SSEEEEEE-HHHHHHH-----EEEEEEEEETTEEEEEEEEE-B-/----EEEEEETTEEEEEE--BTTEEEEEEEE---EEEEEEEEHHHHHHHHHHTTB---HHHHH--HHHHHT--TTEEEEEE-HHHHHHHH----EEEEEEEEETTEEEEEEEEE-B-/----EEEEEETTEEEEEE--BTTEEEEEEEE---EEEEEEEEHHHHHHHHHHTTB---HHHHH--HHHHHT--SSEEEEEE-HHHHHHHH---S----EEEEEEEEETTEEEEEEEEE-B----

GO terms:
  GO:0034451 centriolar satellite (C, IDA)
  GO:0036064 ciliary basal body (C, IDA)
  GO:0005813 centrosome (C, IDA)
  GO:0005815 microtubule organizing center (C, IDA)
  GO:0120103 centriolar subdistal appendage (C, IDA)
  GO:0098534 centriole assembly (P, IDA)
  GO:0090307 mitotic spindle assembly (P, IDA)
  GO:0008017 microtubule binding (F, IMP)
  GO:0042802 identical protein binding (F, IMP)
  GO:0005515 protein binding (F, IPI)

Sequence (356 aa):
GLQVDYVFRGVEHAVRVVSGQVLELEVEDRTADQWRGEFDAGFIEDLTHKTGNFKQFNIFCHLESALTQSSESVTLDLLTYTDLESLRLNSKRYLILIYSVEFDRIHYPLPLPYQPAGLQVDYVFRGVEHAVRVVSGQVLELEVEDRTADQWRGEFDAGFIEDLTHKTGNFKQFNIFCHLESALTQSSESVVTLDLLTYTDLESLRNNSKRYLILIYSVEFDRIHYPLPLPYQPAGLQVDYVFRGVEHAVRVVSGQVLELEVEDRTADQWRGEFDAGFIEDLTHKTGNFKQFNIFCHLESALTQSSESVTLDLLTYTDLESLRNSAQLNSKRYLILIYSVEFDRIHYPLPLPYQGKP

Nearest PDB structures (foldseek):
  6hxt-assembly2_C  TM=1.008E+00  e=3.301E-21  Homo sapiens
  6hxy-assembly1_A-2  TM=9.473E-01  e=4.099E-15  Danio rerio
  8p26-assembly4_H  TM=6.455E-01  e=1.496E-03  Arabidopsis thaliana
  8p26-assembly4_G  TM=6.282E-01  e=2.061E-03  Arabidopsis thaliana
  8p26-assembly5_J  TM=5.766E-01  e=8.320E-04  Arabidopsis thaliana

Solvent-accessible surface area: 16955 Å² total

InterPro domains:
  IPR049733 Coiled-coil domain-containing protein 61, N-terminal head domain [PF27933] (9-144)
  IPR049733 Coiled-coil domain-containing protein 61, N-terminal head domain [cd22284] (7-140)
  IPR060572 CCDC61, coiled-coil domain [PF27935] (146-275)